Protein AF-A0A813DRD9-F1 (afdb_monomer)

Organism: Polarella glacialis (NCBI:txid89957)

Solvent-accessible surface area (backbone atoms only — not comparable to full-atom values): 12876 Å² total; per-residue (Å²): 138,59,73,68,61,46,68,76,72,55,72,76,76,69,48,73,43,82,34,64,22,90,91,76,67,35,73,23,78,32,56,42,68,64,61,47,71,43,37,89,52,50,62,47,82,62,90,51,53,54,58,53,52,48,50,52,51,47,27,74,74,70,36,60,93,34,58,41,70,74,30,83,55,48,63,40,87,90,75,70,43,78,45,59,34,59,29,20,32,66,91,52,44,37,34,36,40,69,43,48,88,59,6,45,45,40,40,69,74,47,10,71,31,93,89,66,57,13,40,30,46,50,51,52,50,43,50,50,52,34,42,75,70,53,16,27,38,40,46,41,56,35,65,47,62,40,57,62,53,70,62,57,56,54,51,50,53,52,53,52,54,50,54,70,75,36,84,71,44,45,81,49,65,62,99,44,72,68,67,71,36,55,54,34,30,52,57,59,52,57,55,60,62,41,74,80,61,69,96,73,87,84,88,80,78,86,81,69,82,77,84,79,76,82,76,83,74,90,129

Foldseek 3Di:
DDPVVVVVQDDDAADFDWDADPVPRDTDTDGGPVCPQQQPHDPDPPVCSLLVLVLVLCCVPPNNVFKDAFAWFAQDPQPRDTDTFGIAGDVRLETEHADEPDWCQLHHDQSQDPRQRGNLNSVVVRLVRQQVVLHAYEYHYSSCSRRVDCVRVVQVVVSVVVSVVDSHHYYHYDPDVSCVDHDSVVVVVVVVVCVVPDPDDDPDDRPDPDPPPDPPDDD

Structure (mmCIF, N/CA/C/O backbone):
data_AF-A0A813DRD9-F1
#
_entry.id   AF-A0A813DRD9-F1
#
loop_
_atom_site.group_PDB
_atom_site.id
_atom_site.type_symbol
_atom_site.label_atom_id
_atom_site.label_alt_id
_atom_site.label_comp_id
_atom_site.label_asym_id
_atom_site.label_entity_id
_atom_site.label_seq_id
_atom_site.pdbx_PDB_ins_code
_atom_site.Cartn_x
_atom_site.Cartn_y
_atom_site.Cartn_z
_atom_site.occupancy
_atom_site.B_iso_or_equiv
_atom_site.auth_seq_id
_atom_site.auth_comp_id
_atom_site.auth_asym_id
_atom_site.auth_atom_id
_atom_site.pdbx_PDB_model_num
ATOM 1 N N . MET A 1 1 ? 32.036 -3.042 14.684 1.00 53.22 1 MET A N 1
ATOM 2 C CA . MET A 1 1 ? 32.754 -2.163 13.733 1.00 53.22 1 MET A CA 1
ATOM 3 C C . MET A 1 1 ? 32.390 -0.732 14.104 1.00 53.22 1 MET A C 1
ATOM 5 O O . MET A 1 1 ? 31.196 -0.472 14.202 1.00 53.22 1 MET A O 1
ATOM 9 N N . THR A 1 2 ? 33.355 0.131 14.438 1.00 53.62 2 THR A N 1
ATOM 10 C CA . THR A 1 2 ? 33.094 1.483 14.982 1.00 53.62 2 THR A CA 1
ATOM 11 C C . THR A 1 2 ? 33.149 2.562 13.894 1.00 53.62 2 THR A C 1
ATOM 13 O O . THR A 1 2 ? 33.561 2.285 12.765 1.00 53.62 2 THR A O 1
ATOM 16 N N . TRP A 1 3 ? 32.706 3.782 14.214 1.00 50.72 3 TRP A N 1
ATOM 17 C CA . TRP A 1 3 ? 32.729 4.923 13.291 1.00 50.72 3 TRP A CA 1
ATOM 18 C C . TRP A 1 3 ? 34.160 5.388 12.975 1.00 50.72 3 TRP A C 1
ATOM 20 O O . TRP A 1 3 ? 34.450 5.747 11.835 1.00 50.72 3 TRP A O 1
ATOM 30 N N . GLU A 1 4 ? 35.076 5.293 13.940 1.00 59.00 4 GLU A N 1
ATOM 31 C CA . GLU A 1 4 ? 36.490 5.645 13.759 1.00 59.00 4 GLU A CA 1
ATOM 32 C C . GLU A 1 4 ? 37.169 4.704 12.754 1.00 59.00 4 GLU A C 1
ATOM 34 O O . GLU A 1 4 ? 37.809 5.161 11.808 1.00 59.00 4 GLU A O 1
ATOM 39 N N . TRP A 1 5 ? 36.919 3.391 12.867 1.00 69.75 5 TRP A N 1
ATOM 40 C CA . TRP A 1 5 ? 37.421 2.397 11.909 1.00 69.75 5 TRP A CA 1
ATOM 41 C C . TRP A 1 5 ? 36.971 2.716 10.473 1.00 69.75 5 TRP A C 1
ATOM 43 O O . TRP A 1 5 ? 37.716 2.536 9.511 1.00 69.75 5 TRP A O 1
ATOM 53 N N . TRP A 1 6 ? 35.751 3.230 10.324 1.00 61.97 6 TRP A N 1
ATOM 54 C CA . TRP A 1 6 ? 35.168 3.614 9.042 1.00 61.97 6 TRP A CA 1
ATOM 55 C C . TRP A 1 6 ? 35.850 4.820 8.393 1.00 61.97 6 TRP A C 1
ATOM 57 O O . TRP A 1 6 ? 36.116 4.790 7.190 1.00 61.97 6 TRP A O 1
ATOM 67 N N . GLN A 1 7 ? 36.139 5.866 9.170 1.00 62.16 7 GLN A N 1
ATOM 68 C CA . GLN A 1 7 ? 36.805 7.074 8.671 1.00 62.16 7 GLN A CA 1
ATOM 69 C C . GLN A 1 7 ? 38.230 6.787 8.181 1.00 62.16 7 GLN A C 1
ATOM 71 O O . GLN A 1 7 ? 38.702 7.413 7.232 1.00 62.16 7 GLN A O 1
ATOM 76 N N . GLU A 1 8 ? 38.901 5.813 8.793 1.00 67.94 8 GLU A N 1
ATOM 77 C CA . GLU A 1 8 ? 40.275 5.451 8.452 1.00 67.94 8 GLU A CA 1
ATOM 78 C C . GLU A 1 8 ? 40.372 4.554 7.209 1.00 67.94 8 GLU A C 1
ATOM 80 O O . GLU A 1 8 ? 41.291 4.722 6.399 1.00 67.94 8 GLU A O 1
ATOM 85 N N . ASN A 1 9 ? 39.415 3.634 7.034 1.00 64.44 9 ASN A N 1
ATOM 86 C CA . ASN A 1 9 ? 39.497 2.555 6.041 1.00 64.44 9 ASN A CA 1
ATOM 87 C C . ASN A 1 9 ? 38.695 2.809 4.754 1.00 64.44 9 ASN A C 1
ATOM 89 O O . ASN A 1 9 ? 38.913 2.129 3.750 1.00 64.44 9 ASN A O 1
ATOM 93 N N . VAL A 1 10 ? 37.795 3.796 4.736 1.00 63.22 10 VAL A N 1
ATOM 94 C CA . VAL A 1 10 ? 36.967 4.107 3.563 1.00 63.22 10 VAL A CA 1
ATOM 95 C C . VAL A 1 10 ? 37.382 5.447 2.960 1.00 63.22 10 VAL A C 1
ATOM 97 O O . VAL A 1 10 ? 36.945 6.511 3.389 1.00 63.22 10 VAL A O 1
ATOM 100 N N . ARG A 1 11 ? 38.233 5.395 1.926 1.00 57.84 11 ARG A N 1
ATOM 101 C CA . ARG A 1 11 ? 38.689 6.571 1.164 1.00 57.84 11 ARG A CA 1
ATOM 102 C C . ARG A 1 11 ? 38.131 6.533 -0.262 1.00 57.84 11 ARG A C 1
ATOM 104 O O . ARG A 1 11 ? 38.407 5.601 -1.012 1.00 57.84 11 ARG A O 1
ATOM 111 N N . GLY A 1 12 ? 37.369 7.558 -0.645 1.00 58.81 12 GLY A N 1
ATOM 112 C CA . GLY A 1 12 ? 36.817 7.714 -1.999 1.00 58.81 12 GLY A CA 1
ATOM 113 C C . GLY A 1 12 ? 35.470 7.015 -2.247 1.00 58.81 12 GLY A C 1
ATOM 114 O O . GLY A 1 12 ? 34.910 6.350 -1.379 1.00 58.81 12 GLY A O 1
ATOM 115 N N . SER A 1 13 ? 34.918 7.201 -3.450 1.00 54.50 13 SER A N 1
ATOM 116 C CA . SER A 1 13 ? 33.562 6.774 -3.842 1.00 54.50 13 SER A CA 1
ATOM 117 C C . SER A 1 13 ? 33.431 5.295 -4.241 1.00 54.50 13 SER A C 1
ATOM 119 O O . SER A 1 13 ? 32.318 4.849 -4.508 1.00 54.50 13 SER A O 1
ATOM 121 N N . THR A 1 14 ? 34.530 4.533 -4.265 1.00 55.06 14 THR A N 1
ATOM 122 C CA . THR A 1 14 ? 34.597 3.159 -4.807 1.00 55.06 14 THR A CA 1
ATOM 123 C C . THR A 1 14 ? 35.162 2.130 -3.821 1.00 55.06 14 THR A C 1
ATOM 125 O O . THR A 1 14 ? 35.772 1.140 -4.229 1.00 55.06 14 THR A O 1
ATOM 128 N N . CYS A 1 15 ? 35.001 2.347 -2.515 1.00 60.12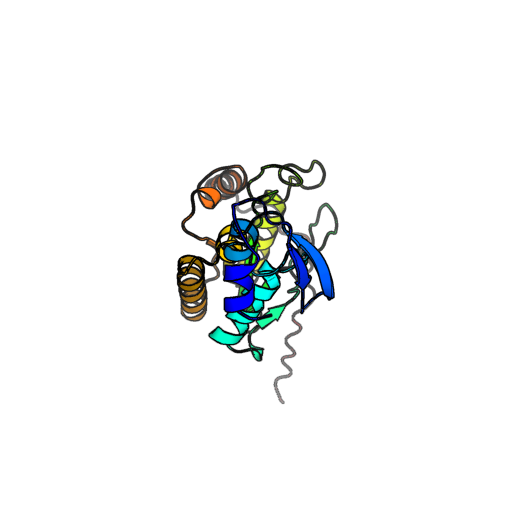 15 CYS A N 1
ATOM 129 C CA . CYS A 1 15 ? 35.364 1.335 -1.524 1.00 60.12 15 CYS A CA 1
ATOM 130 C C . CYS A 1 15 ? 34.376 0.159 -1.600 1.00 60.12 15 CYS A C 1
ATOM 132 O O . CYS A 1 15 ? 33.164 0.353 -1.492 1.00 60.12 15 CYS A O 1
ATOM 134 N N . LYS A 1 16 ? 34.903 -1.053 -1.817 1.00 64.56 16 LYS A N 1
ATOM 135 C CA . LYS A 1 16 ? 34.129 -2.296 -1.792 1.00 64.56 16 LYS A CA 1
ATOM 136 C C . LYS A 1 16 ? 34.046 -2.790 -0.354 1.00 64.56 16 LYS A C 1
ATOM 138 O O . LYS A 1 16 ? 35.054 -3.222 0.195 1.00 64.56 16 LYS A O 1
ATOM 143 N N . LEU A 1 17 ? 32.862 -2.731 0.239 1.00 68.19 17 LEU A N 1
ATOM 144 C CA . LEU A 1 17 ? 32.640 -3.149 1.616 1.00 68.19 17 LEU A CA 1
ATOM 145 C C . LEU A 1 17 ? 31.891 -4.480 1.659 1.00 68.19 17 LEU A C 1
ATOM 147 O O . LEU A 1 17 ? 30.782 -4.583 1.139 1.00 68.19 17 LEU A O 1
ATOM 151 N N . ASP A 1 18 ? 32.491 -5.480 2.293 1.00 72.88 18 ASP A N 1
ATOM 152 C CA . ASP A 1 18 ? 31.848 -6.765 2.568 1.00 72.88 18 ASP A CA 1
ATOM 153 C C . ASP A 1 18 ? 31.016 -6.657 3.845 1.00 72.88 18 ASP A C 1
ATOM 155 O O . ASP A 1 18 ? 31.531 -6.319 4.913 1.00 72.88 18 ASP A O 1
ATOM 159 N N . VAL A 1 19 ? 29.713 -6.877 3.717 1.00 69.81 19 VAL A N 1
ATOM 160 C CA . VAL A 1 19 ? 28.755 -6.639 4.790 1.00 69.81 19 VAL A CA 1
ATOM 161 C C . VAL A 1 19 ? 27.763 -7.772 4.924 1.00 69.81 19 VAL A C 1
ATOM 163 O O . VAL A 1 19 ? 27.234 -8.262 3.929 1.00 69.81 19 VAL A O 1
ATOM 166 N N . THR A 1 20 ? 27.454 -8.131 6.166 1.00 69.12 20 THR A N 1
ATOM 167 C CA . THR A 1 20 ? 26.445 -9.136 6.508 1.00 69.12 20 THR A CA 1
ATOM 168 C C . THR A 1 20 ? 25.224 -8.438 7.087 1.00 69.12 20 THR A C 1
ATOM 170 O O . THR A 1 20 ? 25.340 -7.621 7.998 1.00 69.12 20 THR A O 1
ATOM 173 N N . CYS A 1 21 ? 24.038 -8.736 6.565 1.00 68.69 21 CYS A N 1
ATOM 174 C CA . CYS A 1 21 ? 22.802 -8.242 7.164 1.00 68.69 21 CYS A CA 1
ATOM 175 C C . CYS A 1 21 ? 22.440 -9.049 8.410 1.00 68.69 21 CYS A C 1
ATOM 177 O O . CYS A 1 21 ? 22.434 -10.273 8.368 1.00 68.69 21 CYS A O 1
ATOM 179 N N . ASN A 1 22 ? 22.089 -8.363 9.495 1.00 65.81 22 ASN A N 1
ATOM 180 C CA . ASN A 1 22 ? 21.738 -9.019 10.755 1.00 65.81 22 ASN A CA 1
ATOM 181 C C . ASN A 1 22 ? 20.376 -9.730 10.711 1.00 65.81 22 ASN A C 1
ATOM 183 O O . ASN A 1 22 ? 20.184 -10.682 11.455 1.00 65.81 22 ASN A O 1
ATOM 187 N N . ASP A 1 23 ? 19.463 -9.312 9.828 1.00 62.22 23 ASP A N 1
ATOM 188 C CA . ASP A 1 23 ? 18.120 -9.902 9.734 1.00 62.22 23 ASP A CA 1
ATOM 189 C C . ASP A 1 23 ? 18.100 -11.174 8.870 1.00 62.22 23 ASP A C 1
ATOM 191 O O . ASP A 1 23 ? 17.398 -12.131 9.174 1.00 62.22 23 ASP A O 1
ATOM 195 N N . CYS A 1 24 ? 18.861 -11.180 7.768 1.00 65.31 24 CYS A N 1
ATOM 196 C CA . CYS A 1 24 ? 18.835 -12.246 6.755 1.00 65.31 24 CYS A CA 1
ATOM 197 C C . CYS A 1 24 ? 20.135 -13.057 6.681 1.00 65.31 24 CYS A C 1
ATOM 199 O O . CYS A 1 24 ? 20.249 -13.968 5.864 1.00 65.31 24 CYS A O 1
ATOM 201 N N . SER A 1 25 ? 21.150 -12.664 7.458 1.00 69.06 25 SER A N 1
ATOM 202 C CA . SER A 1 25 ? 22.516 -13.217 7.468 1.00 69.06 25 SER A CA 1
ATOM 203 C C . SER A 1 25 ? 23.240 -13.223 6.117 1.00 69.06 25 SER A C 1
ATOM 205 O O . SER A 1 25 ? 24.326 -13.787 5.987 1.00 69.06 25 SER A O 1
ATOM 207 N N . GLN A 1 26 ? 22.685 -12.575 5.095 1.00 66.44 26 GLN A N 1
ATOM 208 C CA . GLN A 1 26 ? 23.272 -12.568 3.767 1.00 66.44 26 GLN A CA 1
ATOM 209 C C . GLN A 1 26 ? 24.439 -11.591 3.674 1.00 66.44 26 GLN A C 1
ATOM 211 O O . GLN A 1 26 ? 24.340 -10.444 4.124 1.00 66.44 26 GLN A O 1
ATOM 216 N N . ARG A 1 27 ? 25.517 -12.049 3.028 1.00 69.38 27 ARG A N 1
ATOM 217 C CA . ARG A 1 27 ? 26.685 -11.236 2.684 1.00 69.38 27 ARG A CA 1
ATOM 218 C C . ARG A 1 27 ? 26.482 -10.510 1.363 1.00 69.38 27 ARG A C 1
ATOM 220 O O . ARG A 1 27 ? 25.960 -11.081 0.407 1.00 69.38 27 ARG A O 1
ATOM 227 N N . ALA A 1 28 ? 26.930 -9.267 1.301 1.00 67.12 28 ALA A N 1
ATOM 228 C CA . ALA A 1 28 ? 26.915 -8.461 0.094 1.00 67.12 28 ALA A CA 1
ATOM 229 C C . ALA A 1 28 ? 28.167 -7.595 0.006 1.00 67.12 28 ALA A C 1
ATOM 231 O O . ALA A 1 28 ? 28.648 -7.084 1.012 1.00 67.12 28 ALA A O 1
ATOM 232 N N . ILE A 1 29 ? 28.648 -7.380 -1.218 1.00 69.00 29 ILE A N 1
ATOM 233 C CA . ILE A 1 29 ? 29.736 -6.443 -1.491 1.00 69.00 29 ILE A CA 1
ATOM 234 C C . ILE A 1 29 ? 29.105 -5.125 -1.936 1.00 69.00 29 ILE A C 1
ATOM 236 O O . ILE A 1 29 ? 28.505 -5.039 -3.005 1.00 69.00 29 ILE A O 1
ATOM 240 N N . GLN A 1 30 ? 29.195 -4.100 -1.097 1.00 65.06 30 GLN A N 1
ATOM 241 C CA . GLN A 1 30 ? 28.716 -2.757 -1.398 1.00 65.06 30 GLN A CA 1
ATOM 242 C C . GLN A 1 30 ? 29.787 -1.968 -2.127 1.00 65.06 30 GLN A C 1
ATOM 244 O O . GLN A 1 30 ? 30.912 -1.883 -1.657 1.00 65.06 30 GLN A O 1
ATOM 249 N N . THR A 1 31 ? 29.430 -1.373 -3.259 1.00 61.78 31 THR A N 1
ATOM 250 C CA . THR A 1 31 ? 30.342 -0.568 -4.082 1.00 61.78 31 THR A CA 1
ATOM 251 C C . THR A 1 31 ? 30.16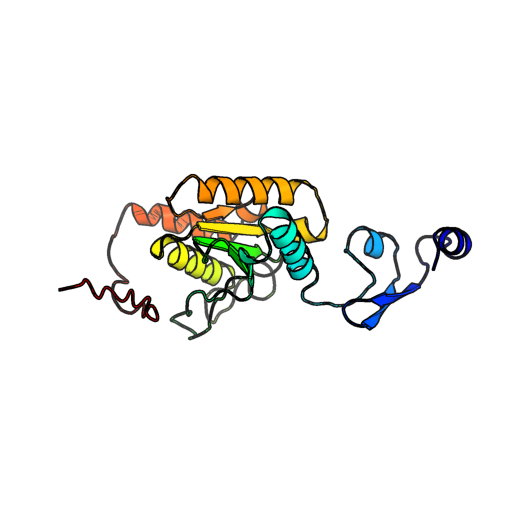3 0.937 -3.877 1.00 61.78 31 THR A C 1
ATOM 253 O O . THR A 1 31 ? 30.954 1.703 -4.420 1.00 61.78 31 THR A O 1
ATOM 256 N N . SER A 1 32 ? 29.143 1.378 -3.119 1.00 62.91 32 SER A N 1
ATOM 257 C CA . SER A 1 32 ? 28.878 2.801 -2.866 1.00 62.91 32 SER A CA 1
ATOM 258 C C . SER A 1 32 ? 28.279 3.081 -1.478 1.00 62.91 32 SER A C 1
ATOM 260 O O . SER A 1 32 ? 27.422 2.346 -0.986 1.00 62.91 32 SER A O 1
ATOM 262 N N . ILE A 1 33 ? 28.686 4.203 -0.869 1.00 62.25 33 ILE A N 1
ATOM 263 C CA . ILE A 1 33 ? 28.148 4.705 0.411 1.00 62.25 33 ILE A CA 1
ATOM 264 C C . ILE A 1 33 ? 26.713 5.215 0.270 1.00 62.25 33 ILE A C 1
ATOM 266 O O . ILE A 1 33 ? 25.914 5.063 1.192 1.00 62.25 33 ILE A O 1
ATOM 270 N N . GLY A 1 34 ? 26.361 5.791 -0.883 1.00 59.41 34 GLY A N 1
ATOM 271 C CA . GLY A 1 34 ? 24.998 6.255 -1.147 1.00 59.41 34 GLY A CA 1
ATOM 272 C C . GLY A 1 34 ? 23.984 5.115 -1.040 1.00 59.41 34 GLY A C 1
ATOM 273 O O . GLY A 1 34 ? 22.970 5.256 -0.359 1.00 59.41 34 GLY A O 1
ATOM 274 N N . SER A 1 35 ? 24.307 3.950 -1.609 1.00 57.06 35 SER A N 1
ATOM 275 C CA . SER A 1 35 ? 23.483 2.739 -1.495 1.00 57.06 35 SER A CA 1
ATOM 276 C C . SER A 1 35 ? 23.259 2.311 -0.041 1.00 57.06 35 SER A C 1
ATOM 278 O O . SER A 1 35 ? 22.172 1.847 0.285 1.00 57.06 35 SER A O 1
ATOM 280 N N . MET A 1 36 ? 24.242 2.531 0.839 1.00 56.88 36 MET A N 1
ATOM 281 C CA . MET A 1 36 ? 24.145 2.216 2.270 1.00 56.88 36 MET A CA 1
ATOM 282 C C . MET A 1 36 ? 23.340 3.249 3.074 1.00 56.88 36 MET A C 1
ATOM 284 O O . MET A 1 36 ? 22.693 2.882 4.050 1.00 56.88 36 MET A O 1
ATOM 288 N N . LYS A 1 37 ? 23.381 4.533 2.689 1.00 56.09 37 LYS A N 1
ATOM 289 C CA . LYS A 1 37 ? 22.684 5.624 3.397 1.00 56.09 37 LYS A CA 1
ATOM 290 C C . LYS A 1 37 ? 21.187 5.687 3.090 1.00 56.09 37 LYS A C 1
ATOM 292 O O . LYS A 1 37 ? 20.405 5.985 3.986 1.00 56.09 37 LYS A O 1
ATOM 297 N N . PHE A 1 38 ? 20.799 5.443 1.837 1.00 54.06 38 PHE A N 1
ATOM 298 C CA . PHE A 1 38 ? 19.421 5.661 1.372 1.00 54.06 38 PHE A CA 1
ATOM 299 C C . PHE A 1 38 ? 18.596 4.377 1.238 1.00 54.06 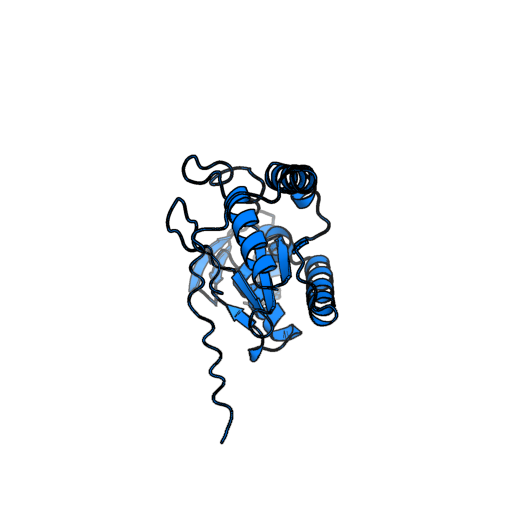38 PHE A C 1
ATOM 301 O O . PHE A 1 38 ? 17.373 4.448 1.256 1.00 54.06 38 PHE A O 1
ATOM 308 N N . GLY A 1 39 ? 19.237 3.211 1.112 1.00 50.75 39 GLY A N 1
ATOM 309 C CA . GLY A 1 39 ? 18.585 1.910 1.232 1.00 50.75 39 GLY A CA 1
ATOM 310 C C . GLY A 1 39 ? 18.867 1.369 2.619 1.00 50.75 39 GLY A C 1
ATOM 311 O O . GLY A 1 39 ? 20.008 1.053 2.923 1.00 50.75 39 GLY A O 1
ATOM 312 N N . SER A 1 40 ? 17.865 1.312 3.489 1.00 46.19 40 SER A N 1
ATOM 313 C CA . SER A 1 40 ? 18.019 0.950 4.903 1.00 46.19 40 SER A CA 1
ATOM 314 C C . SER A 1 40 ? 18.714 -0.409 5.113 1.00 46.19 40 SER A C 1
ATOM 316 O O . SER A 1 40 ? 18.062 -1.454 5.154 1.00 46.19 40 SER A O 1
ATOM 318 N N . GLY A 1 41 ? 20.041 -0.374 5.262 1.00 49.91 41 GLY A N 1
ATOM 319 C CA . GLY A 1 41 ? 20.898 -1.496 5.626 1.00 49.91 41 GLY A CA 1
ATOM 320 C C . GLY A 1 41 ? 21.714 -2.079 4.472 1.00 49.91 41 GLY A C 1
ATOM 321 O O . GLY A 1 41 ? 21.274 -2.110 3.321 1.00 49.91 41 GLY A O 1
ATOM 322 N N . PHE A 1 42 ? 22.891 -2.590 4.857 1.00 52.44 42 PHE A N 1
ATOM 323 C CA . PHE A 1 42 ? 23.799 -3.473 4.121 1.00 52.44 42 PHE A CA 1
ATOM 324 C C . PHE A 1 42 ? 23.108 -4.255 3.002 1.00 52.44 42 PHE A C 1
ATOM 326 O O . PHE A 1 42 ? 21.975 -4.701 3.191 1.00 52.44 42 PHE A O 1
ATOM 333 N N . GLY A 1 43 ? 23.795 -4.446 1.871 1.00 48.91 43 GLY A N 1
ATOM 334 C CA . GLY A 1 43 ? 23.327 -5.024 0.600 1.00 48.91 43 GLY A CA 1
ATOM 335 C C . GLY A 1 43 ? 22.604 -6.370 0.581 1.00 48.91 43 GLY A C 1
ATOM 336 O O . GLY A 1 43 ? 22.653 -7.059 -0.425 1.00 48.91 43 GLY A O 1
ATOM 337 N N . CYS A 1 44 ? 21.943 -6.778 1.652 1.00 53.88 44 CYS A N 1
ATOM 338 C CA . CYS A 1 44 ? 20.967 -7.841 1.668 1.00 53.88 44 CYS A CA 1
ATOM 339 C C . CYS A 1 44 ? 19.880 -7.586 0.623 1.00 53.88 44 CYS A C 1
ATOM 341 O O . CYS A 1 44 ? 19.265 -6.517 0.565 1.00 53.88 44 CYS A O 1
ATOM 343 N N . ILE A 1 45 ? 19.614 -8.618 -0.163 1.00 51.81 45 ILE A N 1
ATOM 344 C CA . ILE A 1 45 ? 18.501 -8.700 -1.110 1.00 51.81 45 ILE A CA 1
ATOM 345 C C . ILE A 1 45 ? 17.214 -9.112 -0.387 1.00 51.81 45 ILE A C 1
ATOM 347 O O . ILE A 1 45 ? 16.386 -9.810 -0.965 1.00 51.81 45 ILE A O 1
ATOM 351 N N . CYS A 1 46 ? 17.043 -8.728 0.888 1.00 56.47 46 CYS A N 1
ATOM 352 C CA . CYS A 1 46 ? 15.807 -8.980 1.622 1.00 56.47 46 CYS A CA 1
ATOM 353 C C . CYS A 1 46 ? 14.662 -8.406 0.796 1.00 56.47 46 CYS A C 1
ATOM 355 O O . CYS A 1 46 ? 14.462 -7.192 0.734 1.00 56.47 46 CYS A O 1
ATOM 357 N N . ARG A 1 47 ? 13.915 -9.299 0.152 1.00 52.91 47 ARG A N 1
ATOM 358 C CA . ARG A 1 47 ? 12.839 -8.953 -0.774 1.00 52.91 47 ARG A CA 1
ATOM 359 C C . ARG A 1 47 ? 11.769 -8.082 -0.106 1.00 52.91 47 ARG A C 1
ATOM 361 O O . ARG A 1 47 ? 11.089 -7.333 -0.788 1.00 52.91 47 ARG A O 1
ATOM 368 N N . LYS A 1 48 ? 11.692 -8.142 1.229 1.00 65.06 48 LYS A N 1
ATOM 369 C CA . LYS A 1 48 ? 10.699 -7.490 2.087 1.00 65.06 48 LYS A CA 1
ATOM 370 C C . LYS A 1 48 ? 11.248 -6.343 2.947 1.00 65.06 48 LYS A C 1
ATOM 372 O O . LYS A 1 48 ? 10.662 -6.026 3.973 1.00 65.06 48 LYS A O 1
ATOM 377 N N . LYS A 1 49 ? 12.379 -5.714 2.592 1.00 76.56 49 LYS A N 1
ATOM 378 C CA . LYS A 1 49 ? 12.970 -4.626 3.414 1.00 76.56 49 LYS A CA 1
ATOM 379 C C . LYS A 1 49 ? 11.997 -3.476 3.681 1.00 76.56 49 LYS A C 1
ATOM 381 O O . LYS A 1 49 ? 11.900 -2.998 4.806 1.00 76.56 49 LYS A O 1
ATOM 386 N N . THR A 1 50 ? 11.297 -3.022 2.646 1.00 84.94 50 THR A N 1
ATOM 387 C CA . THR A 1 50 ? 10.356 -1.900 2.750 1.00 84.94 50 THR A CA 1
ATOM 388 C C . THR A 1 50 ? 9.084 -2.292 3.491 1.00 84.94 50 THR A C 1
ATOM 390 O O . THR A 1 50 ? 8.636 -1.524 4.335 1.00 84.94 50 THR A O 1
ATOM 393 N N . GLU A 1 51 ? 8.566 -3.502 3.259 1.00 88.81 51 GLU A N 1
ATOM 394 C CA . GLU A 1 51 ? 7.451 -4.072 4.030 1.00 88.81 51 GLU A CA 1
ATOM 395 C C . GLU A 1 51 ? 7.810 -4.191 5.517 1.00 88.81 51 GLU A C 1
ATOM 397 O O . GLU A 1 51 ? 7.069 -3.712 6.361 1.00 88.81 51 GLU A O 1
ATOM 402 N N . ALA A 1 52 ? 8.970 -4.760 5.858 1.00 87.00 52 ALA A N 1
ATOM 403 C CA . ALA A 1 52 ? 9.409 -4.922 7.246 1.00 87.00 52 ALA A CA 1
ATOM 404 C C . ALA A 1 52 ? 9.609 -3.574 7.953 1.00 87.00 52 ALA A C 1
ATOM 406 O O . ALA A 1 52 ? 9.275 -3.415 9.127 1.00 87.00 52 ALA A O 1
ATOM 407 N N . LYS A 1 53 ? 10.138 -2.584 7.228 1.00 88.00 53 LYS A N 1
ATOM 408 C CA . LYS A 1 53 ? 10.275 -1.218 7.727 1.00 88.00 53 LYS A CA 1
ATOM 409 C C . LYS A 1 53 ? 8.916 -0.576 7.998 1.00 88.00 53 LYS A C 1
ATOM 411 O O . LYS A 1 53 ? 8.740 0.037 9.048 1.00 88.00 53 LYS A O 1
ATOM 416 N N . LEU A 1 54 ? 7.974 -0.720 7.067 1.00 93.38 54 LEU A N 1
ATOM 417 C CA . LEU A 1 54 ? 6.616 -0.220 7.236 1.00 93.38 54 LEU A CA 1
ATOM 418 C C . LEU A 1 54 ? 5.910 -0.930 8.396 1.00 93.38 54 LEU A C 1
ATOM 420 O O . LEU A 1 54 ? 5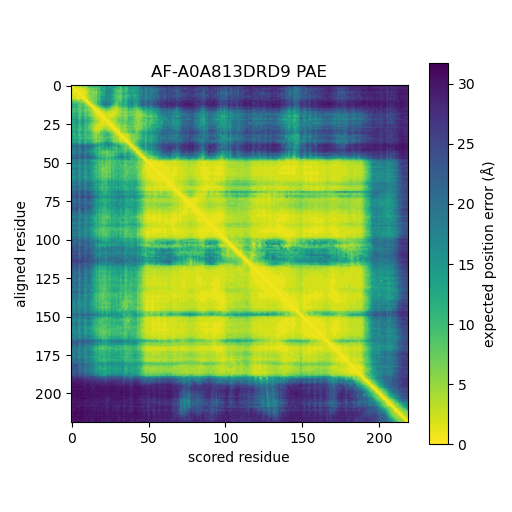.338 -0.257 9.243 1.00 93.38 54 LEU A O 1
ATOM 424 N N . LEU A 1 55 ? 6.026 -2.256 8.489 1.00 94.06 55 LEU A N 1
ATOM 425 C CA . LEU A 1 55 ? 5.481 -3.061 9.580 1.00 94.06 55 LEU A CA 1
ATOM 426 C C . LEU A 1 55 ? 5.960 -2.556 10.940 1.00 94.06 55 LEU A C 1
ATOM 428 O O . LEU A 1 55 ? 5.138 -2.285 11.809 1.00 94.06 55 LEU A O 1
ATOM 432 N N . ARG A 1 56 ? 7.276 -2.378 11.105 1.00 92.38 56 ARG A N 1
ATOM 433 C CA . ARG A 1 56 ? 7.849 -1.858 12.351 1.00 92.38 56 ARG A CA 1
ATOM 434 C C . ARG A 1 56 ? 7.245 -0.503 12.708 1.00 92.38 56 ARG A C 1
ATOM 436 O O . ARG A 1 56 ? 6.788 -0.318 13.828 1.00 92.38 56 ARG A O 1
ATOM 443 N N . TRP A 1 57 ? 7.191 0.414 11.743 1.00 95.00 57 TRP A N 1
ATOM 444 C CA . TRP A 1 57 ? 6.616 1.738 11.967 1.00 95.00 57 TRP A CA 1
ATOM 445 C C . TRP A 1 57 ? 5.125 1.675 12.332 1.00 95.00 57 TRP A C 1
ATOM 447 O O . TRP A 1 57 ? 4.692 2.373 13.243 1.00 95.00 57 TRP A O 1
ATOM 457 N N . LEU A 1 58 ? 4.342 0.822 11.663 1.00 96.88 58 LEU A N 1
ATOM 458 C CA . LEU A 1 58 ? 2.922 0.617 11.965 1.00 96.88 58 LEU A CA 1
ATOM 459 C C . LEU A 1 58 ? 2.726 0.104 13.396 1.00 96.88 58 LEU A C 1
ATOM 461 O O . LEU A 1 58 ? 1.895 0.639 14.127 1.00 96.88 58 LEU A O 1
ATOM 465 N N . GLN A 1 59 ? 3.515 -0.889 13.810 1.00 95.31 59 GLN A N 1
ATOM 466 C CA . GLN A 1 59 ? 3.452 -1.466 15.155 1.00 95.31 59 GLN A CA 1
ATOM 467 C C . GLN A 1 59 ? 3.866 -0.453 16.229 1.00 95.31 59 GLN A C 1
ATOM 469 O O . GLN A 1 59 ? 3.195 -0.346 17.252 1.00 95.31 59 GLN A O 1
ATOM 474 N N . GLU A 1 60 ? 4.924 0.325 15.985 1.00 95.31 60 GLU A N 1
ATOM 475 C CA . GLU A 1 60 ? 5.372 1.399 16.882 1.00 95.31 60 GLU A CA 1
ATOM 476 C C . GLU A 1 60 ? 4.327 2.520 17.005 1.00 95.31 60 GLU A C 1
ATOM 478 O O . GLU A 1 60 ? 4.117 3.059 18.090 1.00 95.31 60 GLU A O 1
ATOM 483 N N . ARG A 1 61 ? 3.659 2.880 15.901 1.00 96.38 61 ARG A N 1
ATOM 484 C CA . ARG A 1 61 ? 2.729 4.016 15.853 1.00 96.38 61 ARG A CA 1
ATOM 485 C C . ARG A 1 61 ? 1.332 3.690 16.375 1.00 96.38 61 ARG A C 1
ATOM 487 O O . ARG A 1 61 ? 0.733 4.546 17.031 1.00 96.38 61 ARG A O 1
ATOM 494 N N . PHE A 1 62 ? 0.806 2.514 16.037 1.00 96.19 62 PHE A N 1
ATOM 495 C CA . PHE A 1 62 ? -0.593 2.135 16.272 1.00 96.19 62 PHE A CA 1
ATOM 496 C C . PHE A 1 62 ? -0.760 0.973 17.258 1.00 96.19 62 PHE A C 1
ATOM 498 O O . PHE A 1 62 ? -1.875 0.721 17.708 1.00 96.19 62 PHE A O 1
ATOM 505 N N . GLY A 1 63 ? 0.333 0.314 17.645 1.00 95.44 63 GLY A N 1
ATOM 506 C CA . GLY A 1 63 ? 0.338 -0.832 18.547 1.00 95.44 63 GLY A CA 1
ATOM 507 C C . GLY A 1 63 ? 0.388 -2.156 17.790 1.00 95.44 63 GLY A C 1
ATOM 508 O O . GLY A 1 63 ? -0.284 -2.339 16.775 1.00 95.44 63 GLY A O 1
ATOM 509 N N . GLN A 1 64 ? 1.180 -3.098 18.301 1.00 92.31 64 GLN A N 1
ATOM 510 C CA . GLN A 1 64 ? 1.460 -4.372 17.636 1.00 92.31 64 GLN A CA 1
ATOM 511 C C . GLN A 1 64 ? 0.197 -5.195 17.343 1.00 92.31 64 GLN A C 1
ATOM 513 O O . GLN A 1 64 ? 0.057 -5.706 16.235 1.00 92.31 64 GLN A O 1
ATOM 518 N N . ASP A 1 65 ? -0.742 -5.242 18.288 1.00 91.88 65 ASP A N 1
ATOM 519 C CA . ASP A 1 65 ? -1.975 -6.035 18.179 1.00 91.88 65 ASP A CA 1
ATOM 520 C C . ASP A 1 65 ? -2.980 -5.463 17.169 1.00 91.88 65 ASP A C 1
ATOM 522 O O . ASP A 1 65 ? -3.979 -6.100 16.841 1.00 91.88 65 ASP A O 1
ATOM 526 N N . THR A 1 66 ? -2.731 -4.252 16.663 1.00 93.50 66 THR A N 1
ATOM 527 C CA . THR A 1 66 ? -3.594 -3.626 15.657 1.00 93.50 66 THR A CA 1
ATOM 528 C C . THR A 1 66 ? -3.221 -4.010 14.235 1.00 93.50 66 THR A C 1
ATOM 530 O O . THR A 1 66 ? -4.048 -3.816 13.348 1.00 93.50 66 THR A O 1
ATOM 533 N N . VAL A 1 67 ? -2.008 -4.532 14.012 1.00 96.25 67 VAL A N 1
ATOM 534 C CA . VAL A 1 67 ? -1.442 -4.748 12.678 1.00 96.25 67 VAL A CA 1
ATOM 535 C C . VAL A 1 67 ? -1.544 -6.213 12.277 1.00 96.25 67 VAL A C 1
ATOM 537 O O . VAL A 1 67 ? -0.957 -7.089 12.907 1.00 96.25 67 VAL A O 1
ATOM 540 N N . THR A 1 68 ? -2.218 -6.471 11.164 1.00 95.19 68 THR A N 1
ATOM 541 C CA . THR A 1 68 ? -2.284 -7.787 10.525 1.00 95.19 68 THR A CA 1
ATOM 542 C C . THR A 1 68 ? -1.439 -7.767 9.259 1.00 95.19 68 THR A C 1
ATOM 544 O O . THR A 1 68 ? -1.566 -6.870 8.428 1.00 95.19 68 THR A O 1
ATOM 547 N N . THR A 1 69 ? -0.569 -8.759 9.096 1.00 90.75 69 THR A N 1
ATOM 548 C CA . THR A 1 69 ? 0.155 -9.008 7.840 1.00 90.75 69 THR A CA 1
ATOM 549 C C . THR A 1 69 ? -0.550 -10.099 7.042 1.00 90.75 69 THR A C 1
ATOM 551 O O . THR A 1 69 ? -1.144 -10.981 7.654 1.00 90.75 69 THR A O 1
ATOM 554 N N . GLN A 1 70 ? -0.387 -10.118 5.715 1.00 75.88 70 GLN A N 1
ATOM 555 C CA . GLN A 1 70 ? -1.001 -11.131 4.834 1.00 75.88 70 GLN A CA 1
ATOM 556 C C . GLN A 1 70 ? -2.534 -11.102 4.872 1.00 75.88 70 GLN A C 1
ATOM 558 O O . GLN A 1 70 ? -3.192 -12.135 4.988 1.00 75.88 70 GLN A O 1
ATOM 563 N N . VAL A 1 71 ? -3.102 -9.903 4.775 1.00 89.94 71 VAL A N 1
ATOM 564 C CA . VAL A 1 71 ? -4.552 -9.729 4.814 1.00 89.94 71 VAL A CA 1
ATOM 565 C C . VAL A 1 71 ? -5.175 -10.336 3.568 1.00 89.94 71 VAL A C 1
ATOM 567 O O . VAL A 1 71 ? -4.780 -10.027 2.440 1.00 89.94 71 VAL A O 1
ATOM 570 N N . LEU A 1 72 ? -6.160 -11.205 3.769 1.00 87.75 72 LEU A N 1
ATOM 571 C CA . LEU A 1 72 ? -6.904 -11.789 2.664 1.00 87.75 72 LEU A CA 1
ATOM 572 C C . LEU A 1 72 ? -7.681 -10.685 1.942 1.00 87.75 72 LEU A C 1
ATOM 574 O O . LEU A 1 72 ? -8.358 -9.862 2.553 1.00 87.75 72 LEU A O 1
ATOM 578 N N . GLY A 1 73 ? -7.542 -10.657 0.620 1.00 88.00 73 GLY A N 1
ATOM 579 C CA . GLY A 1 73 ? -8.306 -9.766 -0.241 1.00 88.00 73 GLY A CA 1
ATOM 580 C C . GLY A 1 73 ? -9.336 -10.540 -1.053 1.00 88.00 73 GLY A C 1
ATOM 581 O O . GLY A 1 73 ? -9.914 -11.522 -0.596 1.00 88.00 73 GLY A O 1
ATOM 582 N N . CYS A 1 74 ? -9.538 -10.110 -2.293 1.00 89.81 74 CYS A N 1
ATOM 583 C CA . CYS A 1 74 ? -10.418 -10.800 -3.231 1.00 89.81 74 CYS A CA 1
ATOM 584 C C . CYS A 1 74 ? -9.687 -11.875 -4.040 1.00 89.81 74 CYS A C 1
ATOM 586 O O . CYS A 1 74 ? -8.457 -11.919 -4.100 1.00 89.81 74 CYS A O 1
ATOM 588 N N . VAL A 1 75 ? -10.471 -12.710 -4.715 1.00 89.62 75 VAL A N 1
ATOM 589 C CA . VAL A 1 75 ? -9.994 -13.608 -5.767 1.00 89.62 75 VAL A CA 1
ATOM 590 C C . VAL A 1 75 ? -10.266 -12.946 -7.113 1.00 89.62 75 VAL A C 1
ATOM 592 O O . VAL A 1 75 ? -11.362 -12.435 -7.345 1.00 89.62 75 VAL A O 1
ATOM 595 N N . ASN A 1 76 ? -9.280 -12.941 -8.008 1.00 85.56 76 ASN A N 1
ATOM 596 C CA . ASN A 1 76 ? -9.503 -12.539 -9.389 1.00 85.56 76 ASN A CA 1
ATOM 597 C C . ASN A 1 76 ? -10.420 -13.580 -10.067 1.00 85.56 76 ASN A C 1
ATOM 599 O O . ASN A 1 76 ? -10.004 -14.732 -10.185 1.00 85.56 76 ASN A O 1
ATOM 603 N N . PRO A 1 77 ? -11.626 -13.208 -10.536 1.00 82.94 77 PRO A N 1
ATOM 604 C CA . PRO A 1 77 ? -12.574 -14.163 -11.109 1.00 82.94 77 PRO A CA 1
ATOM 605 C C . PRO A 1 77 ? -12.099 -14.772 -12.435 1.00 82.94 77 PRO A C 1
ATOM 607 O O . PRO A 1 77 ? -12.502 -15.879 -12.770 1.00 82.94 77 PRO A O 1
ATOM 610 N N . GLU A 1 78 ? -11.235 -14.080 -13.179 1.00 84.06 78 GLU A N 1
ATOM 611 C CA . GLU A 1 78 ? -10.727 -14.554 -14.472 1.00 84.06 78 GLU A CA 1
ATOM 612 C C . GLU A 1 78 ? -9.598 -15.573 -14.294 1.00 84.06 78 GLU A C 1
ATOM 614 O O . GLU A 1 78 ? -9.494 -16.534 -15.051 1.00 84.06 78 GLU A O 1
ATOM 619 N N . THR A 1 79 ? -8.749 -15.379 -13.280 1.00 83.00 79 THR A N 1
ATOM 620 C CA . THR A 1 79 ? -7.522 -16.177 -13.102 1.00 83.00 79 THR A CA 1
ATOM 621 C C . THR A 1 79 ? -7.527 -17.073 -11.865 1.00 83.00 79 THR A C 1
ATOM 623 O O . THR A 1 79 ? -6.594 -17.852 -11.678 1.00 83.00 79 THR A O 1
ATOM 626 N N . GLY A 1 80 ? -8.518 -16.943 -10.979 1.00 85.94 80 GLY A N 1
ATOM 627 C CA . GLY A 1 80 ? -8.577 -17.639 -9.689 1.00 85.94 80 GLY A CA 1
ATOM 628 C C . GLY A 1 80 ? -7.491 -17.214 -8.690 1.00 85.94 80 GLY A C 1
ATOM 629 O O . GLY A 1 80 ? -7.337 -17.834 -7.641 1.00 85.94 80 GLY A O 1
ATOM 630 N N . ARG A 1 81 ? -6.698 -16.179 -9.001 1.00 86.19 81 ARG A N 1
ATOM 631 C CA . ARG A 1 81 ? -5.570 -15.743 -8.165 1.00 86.19 81 ARG A CA 1
ATOM 632 C C . ARG A 1 81 ? -6.058 -14.942 -6.959 1.00 86.19 81 ARG A C 1
ATOM 634 O O . ARG A 1 81 ? -6.808 -13.983 -7.122 1.00 86.19 81 ARG A O 1
ATOM 641 N N . ASN A 1 82 ? -5.554 -15.271 -5.772 1.00 90.38 82 ASN A N 1
ATOM 642 C CA . ASN A 1 82 ? -5.753 -14.457 -4.572 1.00 90.38 82 ASN A CA 1
ATOM 643 C C . ASN A 1 82 ? -5.003 -13.126 -4.690 1.00 90.38 82 ASN A C 1
ATOM 645 O O . ASN A 1 82 ? -3.838 -13.095 -5.090 1.00 90.38 82 ASN A O 1
ATOM 649 N N . LEU A 1 83 ? -5.664 -12.040 -4.295 1.00 91.06 83 LEU A N 1
ATOM 650 C CA . LEU A 1 83 ? -5.152 -10.673 -4.331 1.00 91.06 83 LEU A CA 1
ATOM 651 C C . LEU A 1 83 ? -5.065 -10.100 -2.903 1.00 91.06 83 LEU A C 1
ATOM 653 O O . LEU A 1 83 ? -5.889 -9.258 -2.538 1.00 91.06 83 LEU A O 1
ATOM 657 N N . PRO A 1 84 ? -4.108 -10.571 -2.078 1.00 93.94 84 PRO A N 1
ATOM 658 C CA . PRO A 1 84 ? -3.987 -10.171 -0.676 1.00 93.94 84 PRO A CA 1
ATOM 659 C C . PRO A 1 84 ? -3.513 -8.729 -0.543 1.00 93.94 84 PRO A C 1
ATOM 661 O O . PRO A 1 84 ? -2.855 -8.230 -1.455 1.00 93.94 84 PRO A O 1
ATOM 664 N N . PHE A 1 85 ? -3.808 -8.100 0.594 1.00 95.56 85 PHE A N 1
ATOM 665 C CA . PHE A 1 85 ? -3.225 -6.819 0.978 1.00 95.56 85 PHE A CA 1
ATOM 666 C C . PHE A 1 85 ? -1.954 -6.987 1.811 1.00 95.56 85 PHE A C 1
ATOM 668 O O . PHE A 1 85 ? -1.814 -7.972 2.543 1.00 95.56 85 PHE A O 1
ATOM 675 N N . ASP A 1 86 ? -1.040 -6.019 1.717 1.00 94.81 86 ASP A N 1
ATOM 676 C CA . ASP A 1 86 ? 0.225 -6.077 2.460 1.00 94.81 86 ASP A CA 1
ATOM 677 C C . ASP A 1 86 ? -0.018 -6.002 3.972 1.00 94.81 86 ASP A C 1
ATOM 679 O O . ASP A 1 86 ? 0.504 -6.827 4.733 1.00 94.81 86 ASP A O 1
ATOM 683 N N . PHE A 1 87 ? -0.865 -5.055 4.397 1.00 97.06 87 PHE A N 1
ATOM 684 C CA . PHE A 1 87 ? -1.221 -4.858 5.802 1.00 97.06 87 PHE A CA 1
ATOM 685 C C . PHE A 1 87 ? -2.699 -4.526 6.002 1.00 97.06 87 PHE A C 1
ATOM 687 O O . PHE A 1 87 ? -3.353 -3.930 5.145 1.00 97.06 87 PHE A O 1
ATOM 694 N N . GLY A 1 88 ? -3.196 -4.849 7.192 1.00 97.69 88 GLY A N 1
ATOM 695 C CA . GLY A 1 88 ? -4.480 -4.399 7.713 1.00 97.69 88 GLY A CA 1
ATOM 696 C C . GLY A 1 88 ? -4.313 -3.816 9.103 1.00 97.69 88 GLY A C 1
ATOM 697 O O . GLY A 1 88 ? -3.436 -4.239 9.856 1.00 97.69 88 GLY A O 1
ATOM 698 N N . LEU A 1 89 ? -5.158 -2.846 9.433 1.00 97.19 89 LEU A N 1
ATOM 699 C CA . LEU A 1 89 ? -5.241 -2.244 10.754 1.00 97.19 89 LEU A CA 1
ATOM 700 C C . LEU A 1 89 ? -6.657 -2.367 11.310 1.00 97.19 89 LEU A C 1
ATOM 702 O O . LEU A 1 89 ? -7.633 -2.321 10.557 1.00 97.19 89 LEU A O 1
ATOM 706 N N . TYR A 1 90 ? -6.757 -2.472 12.637 1.00 95.31 90 TYR A N 1
ATOM 707 C CA . TYR A 1 90 ? -8.019 -2.411 13.386 1.00 95.31 90 TYR A CA 1
ATOM 708 C C . TYR A 1 90 ? -9.073 -3.396 12.864 1.00 95.31 90 TYR A C 1
ATOM 710 O O . TYR A 1 90 ? -10.133 -2.990 12.379 1.00 95.31 90 TYR A O 1
ATOM 718 N N . GLY A 1 91 ? -8.754 -4.693 12.910 1.00 93.81 91 GLY A N 1
ATOM 719 C CA . GLY A 1 91 ? -9.646 -5.733 12.389 1.00 93.81 91 GLY A CA 1
ATOM 720 C C . GLY A 1 91 ? -9.916 -5.582 10.890 1.00 93.81 91 GLY A C 1
ATOM 721 O O . GLY A 1 91 ? -11.025 -5.840 10.437 1.00 93.81 91 GLY A O 1
ATOM 722 N N . GLU A 1 92 ? -8.914 -5.112 10.138 1.00 94.88 92 GLU A N 1
ATOM 723 C CA . GLU A 1 92 ? -8.951 -4.938 8.679 1.00 94.88 92 GLU A CA 1
ATOM 724 C C . GLU A 1 92 ? -9.949 -3.885 8.163 1.00 94.88 92 GLU A C 1
ATOM 726 O O . GLU A 1 92 ? -10.253 -3.845 6.968 1.00 94.88 92 GLU A O 1
ATOM 731 N N . SER A 1 93 ? -10.433 -2.993 9.034 1.00 95.62 93 SER A N 1
ATOM 732 C CA . SER A 1 93 ? -11.236 -1.828 8.623 1.00 95.62 93 SER A CA 1
ATOM 733 C C . SER A 1 93 ? -10.431 -0.839 7.769 1.00 95.62 93 SER A C 1
ATOM 735 O O . SER A 1 93 ? -10.987 -0.156 6.903 1.00 95.62 93 SER A O 1
ATOM 737 N N . VAL A 1 94 ? -9.109 -0.808 7.966 1.00 97.69 94 VAL A N 1
ATOM 738 C CA . VAL A 1 94 ? -8.154 -0.076 7.131 1.00 97.69 94 VAL A CA 1
ATOM 739 C C . VAL A 1 94 ? -7.176 -1.067 6.509 1.00 97.69 94 VAL A C 1
ATOM 741 O O . VAL A 1 94 ? -6.543 -1.848 7.213 1.00 97.69 94 VAL A O 1
ATOM 744 N N . LEU A 1 95 ? -7.038 -1.019 5.189 1.00 98.06 95 LEU A N 1
ATOM 745 C CA . LEU A 1 95 ? -6.152 -1.859 4.389 1.00 98.06 95 LEU A CA 1
ATOM 746 C C . LEU A 1 95 ? -5.058 -0.997 3.766 1.00 98.06 95 LEU A C 1
ATOM 748 O O . LEU A 1 95 ? -5.335 0.115 3.315 1.00 98.06 95 LEU A O 1
ATOM 752 N N . ILE A 1 96 ? -3.828 -1.500 3.722 1.00 97.50 96 ILE A N 1
ATOM 753 C CA . ILE A 1 96 ? -2.677 -0.767 3.192 1.00 97.50 96 ILE A CA 1
ATOM 754 C C 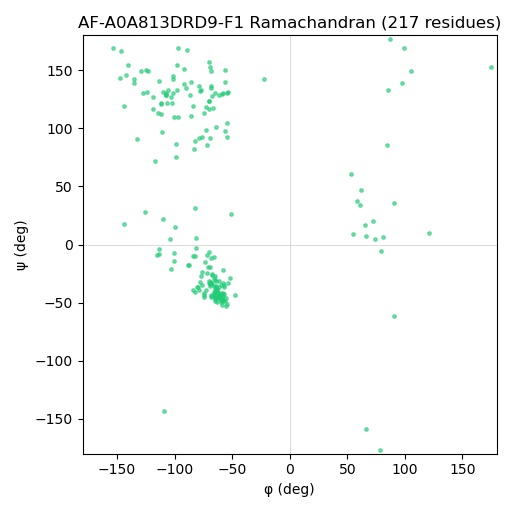. ILE A 1 96 ? -2.015 -1.579 2.082 1.00 97.50 96 ILE A C 1
ATOM 756 O O . ILE A 1 96 ? -1.695 -2.751 2.276 1.00 97.50 96 ILE A O 1
ATOM 760 N N . GLU A 1 97 ? -1.772 -0.909 0.956 1.00 95.81 97 GLU A N 1
ATOM 761 C CA . GLU A 1 97 ? -0.934 -1.384 -0.148 1.00 95.81 97 GLU A CA 1
ATOM 762 C C . GLU A 1 97 ? 0.360 -0.586 -0.227 1.00 95.81 97 GLU A C 1
ATOM 764 O O . GLU A 1 97 ? 0.339 0.651 -0.235 1.00 95.81 97 GLU A O 1
ATOM 769 N N . LEU A 1 98 ? 1.477 -1.298 -0.329 1.00 93.81 98 LEU A N 1
ATOM 770 C CA . LEU A 1 98 ? 2.795 -0.748 -0.578 1.00 93.81 98 LEU A CA 1
ATOM 771 C C . LEU A 1 98 ? 3.141 -0.884 -2.068 1.00 93.81 98 LEU A C 1
ATOM 773 O O . LEU A 1 98 ? 3.801 -1.825 -2.503 1.00 93.81 98 LEU A O 1
ATOM 777 N N . ASP A 1 99 ? 2.722 0.104 -2.850 1.00 91.75 99 ASP A N 1
ATOM 778 C CA . ASP A 1 99 ? 2.811 0.098 -4.305 1.00 91.75 99 ASP A CA 1
ATOM 779 C C . ASP A 1 99 ? 4.251 0.230 -4.796 1.00 91.75 99 ASP A C 1
ATOM 781 O O . ASP A 1 99 ? 4.918 1.260 -4.624 1.00 91.75 99 ASP A O 1
ATOM 785 N N . GLY A 1 100 ? 4.714 -0.818 -5.471 1.00 84.94 100 GLY A N 1
ATOM 786 C CA . GLY A 1 100 ? 5.983 -0.822 -6.178 1.00 84.94 100 GLY A CA 1
ATOM 787 C C . GLY A 1 100 ? 5.976 0.087 -7.410 1.00 84.94 100 GLY A C 1
ATOM 788 O O . GLY A 1 100 ? 4.964 0.304 -8.073 1.00 84.94 100 GLY A O 1
ATOM 789 N N . ASP A 1 101 ? 7.158 0.578 -7.776 1.00 74.25 101 ASP A N 1
ATOM 790 C CA . ASP A 1 101 ? 7.332 1.460 -8.936 1.00 74.25 101 ASP A CA 1
ATOM 791 C C . ASP A 1 101 ? 7.110 0.757 -10.288 1.00 74.25 101 ASP A C 1
ATOM 793 O O . ASP A 1 101 ? 6.874 1.423 -11.297 1.00 74.25 101 ASP A O 1
ATOM 797 N N . ILE A 1 102 ? 7.191 -0.576 -10.309 1.00 72.56 102 ILE A N 1
ATOM 798 C CA . ILE A 1 102 ? 7.043 -1.423 -11.495 1.00 72.56 102 ILE A CA 1
ATOM 799 C C . ILE A 1 102 ? 5.680 -2.120 -11.428 1.00 72.56 102 ILE A C 1
ATOM 801 O O . ILE A 1 102 ? 5.307 -2.680 -10.402 1.00 72.56 102 ILE A O 1
ATOM 805 N N . GLY A 1 103 ? 4.936 -2.104 -12.530 1.00 76.44 103 GLY A N 1
ATOM 806 C CA . GLY A 1 103 ? 3.646 -2.771 -12.673 1.00 76.44 103 GLY A CA 1
ATOM 807 C C . GLY A 1 103 ? 2.461 -1.885 -12.295 1.00 76.44 103 GLY A C 1
ATOM 808 O O . GLY A 1 103 ? 1.647 -1.583 -13.166 1.00 76.44 103 GLY A O 1
ATOM 809 N N . HIS A 1 104 ? 2.374 -1.428 -11.040 1.00 73.81 104 HIS A N 1
ATOM 810 C CA . HIS A 1 104 ? 1.202 -0.711 -10.491 1.00 73.81 104 HIS A CA 1
ATOM 811 C C . HIS A 1 104 ? 0.758 0.503 -11.312 1.00 73.81 104 HIS A C 1
ATOM 813 O O . HIS A 1 104 ? -0.430 0.769 -11.452 1.00 73.81 104 HIS A O 1
ATOM 819 N N . PHE A 1 105 ? 1.702 1.202 -11.942 1.00 77.06 105 PHE A N 1
ATOM 820 C CA . PHE A 1 105 ? 1.422 2.382 -12.770 1.00 77.06 105 PHE A CA 1
ATOM 821 C C . PHE A 1 105 ? 1.387 2.080 -14.278 1.00 77.06 105 PHE A C 1
ATOM 823 O O . PHE A 1 105 ? 1.430 2.990 -15.105 1.00 77.06 105 PHE A O 1
ATOM 830 N N . GLY A 1 106 ? 1.306 0.800 -14.656 1.00 63.28 106 GLY A N 1
ATOM 831 C CA . GLY A 1 106 ? 1.261 0.336 -16.046 1.00 63.28 106 GLY A CA 1
ATOM 832 C C . GLY A 1 106 ? 2.623 0.259 -16.740 1.00 63.28 106 GLY A C 1
ATOM 833 O O . GLY A 1 106 ? 2.676 0.004 -17.939 1.00 63.28 106 GLY A O 1
ATOM 834 N N . GLN A 1 107 ? 3.721 0.474 -16.011 1.00 70.06 107 GLN A N 1
ATOM 835 C CA . GLN A 1 107 ? 5.083 0.433 -16.550 1.00 70.06 107 GLN A CA 1
ATOM 836 C C . GLN A 1 107 ? 5.786 -0.880 -16.207 1.00 70.06 107 GLN A C 1
ATOM 838 O O . GLN A 1 107 ? 5.670 -1.377 -15.091 1.00 70.06 107 GLN A O 1
ATOM 843 N N . GLY A 1 108 ? 6.581 -1.405 -17.139 1.00 70.44 108 GLY A N 1
ATOM 844 C CA . GLY A 1 108 ? 7.419 -2.581 -16.904 1.00 70.44 108 GLY A CA 1
ATOM 845 C C . GLY A 1 108 ? 6.634 -3.876 -16.671 1.00 70.44 108 GLY A C 1
ATOM 846 O O . GLY A 1 108 ? 5.484 -4.024 -17.089 1.00 70.44 108 GLY A O 1
ATOM 847 N N . TRP A 1 109 ? 7.291 -4.846 -16.034 1.00 65.88 109 TRP A N 1
ATOM 848 C CA . TRP A 1 109 ? 6.753 -6.195 -15.861 1.00 65.88 109 TRP A CA 1
ATOM 849 C C . TRP A 1 109 ? 5.447 -6.189 -15.052 1.00 65.88 109 TRP A C 1
ATOM 851 O O . TRP A 1 109 ? 5.369 -5.599 -13.977 1.00 65.88 109 TRP A O 1
ATOM 861 N N . GLY A 1 110 ? 4.408 -6.830 -15.592 1.00 73.94 110 GLY A N 1
ATOM 862 C CA . GLY A 1 110 ? 3.079 -6.889 -14.983 1.00 73.94 110 GLY A CA 1
ATOM 863 C C . GLY A 1 110 ? 2.207 -5.642 -15.177 1.00 73.94 110 GLY A C 1
ATOM 864 O O . GLY A 1 110 ? 1.042 -5.686 -14.802 1.00 73.94 110 GLY A O 1
ATOM 865 N N . GLY A 1 111 ? 2.699 -4.547 -15.773 1.00 69.62 111 GLY A N 1
ATOM 866 C CA . GLY A 1 111 ? 1.885 -3.340 -16.006 1.00 69.62 111 GLY A CA 1
ATOM 867 C C . GLY A 1 111 ? 0.786 -3.523 -17.062 1.00 69.62 111 GLY A C 1
ATOM 868 O O . GLY A 1 111 ? -0.318 -2.993 -16.922 1.00 69.62 111 GLY A O 1
ATOM 869 N N . ASN A 1 112 ? 1.080 -4.341 -18.072 1.00 72.00 112 ASN A N 1
ATOM 870 C CA . ASN A 1 112 ? 0.155 -4.865 -19.072 1.00 72.00 112 ASN A CA 1
ATOM 871 C C . ASN A 1 112 ? 0.410 -6.374 -19.178 1.00 72.00 112 ASN A C 1
ATOM 873 O O . ASN A 1 112 ? 1.306 -6.782 -19.912 1.00 72.00 112 ASN A O 1
ATOM 877 N N . SER A 1 113 ? -0.302 -7.189 -18.397 1.00 66.31 113 SER A N 1
ATOM 878 C CA . SER A 1 113 ? -0.373 -8.635 -18.648 1.00 66.31 113 SER A CA 1
ATOM 879 C C . SER A 1 113 ? -1.568 -8.940 -19.535 1.00 66.31 113 SER A C 1
ATOM 881 O O . SER A 1 113 ? -2.651 -8.393 -19.319 1.00 66.31 113 SER A O 1
ATOM 883 N N . ASP A 1 114 ? -1.360 -9.840 -20.491 1.00 66.50 114 ASP A N 1
ATOM 884 C CA . ASP A 1 114 ? -2.412 -10.329 -21.384 1.00 66.50 114 ASP A CA 1
ATOM 885 C C . ASP A 1 114 ? -3.462 -11.165 -20.626 1.00 66.50 114 ASP A C 1
ATOM 887 O O . ASP A 1 114 ? -4.622 -11.183 -21.018 1.00 66.50 114 ASP A O 1
ATOM 891 N N . ASP A 1 115 ? -3.074 -11.784 -19.502 1.00 65.19 115 ASP A N 1
ATOM 892 C CA . ASP A 1 115 ? -3.940 -12.660 -18.698 1.00 65.19 115 ASP A CA 1
ATOM 893 C C . ASP A 1 115 ? -5.088 -11.930 -17.979 1.00 65.19 115 ASP A C 1
ATOM 895 O O . ASP A 1 115 ? -6.196 -12.443 -17.912 1.00 65.19 115 ASP A O 1
ATOM 899 N N . ASP A 1 116 ? -4.807 -10.786 -1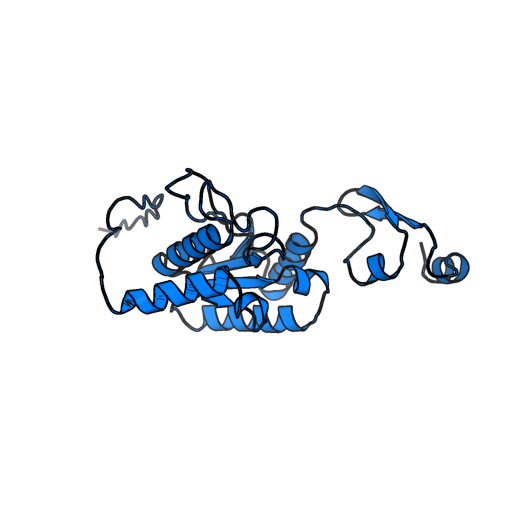7.348 1.00 69.06 116 ASP A N 1
ATOM 900 C CA . ASP A 1 116 ? -5.734 -10.111 -16.419 1.00 69.06 116 ASP A CA 1
ATOM 901 C C . ASP A 1 116 ? -5.675 -8.579 -16.509 1.00 69.06 116 ASP A C 1
ATOM 903 O O . ASP A 1 116 ? -6.071 -7.853 -15.594 1.00 69.06 116 ASP A O 1
ATOM 907 N N . GLY A 1 117 ? -5.119 -8.063 -17.607 1.00 72.94 117 GLY A N 1
ATOM 908 C CA . GLY A 1 117 ? -5.008 -6.632 -17.866 1.00 72.94 117 GLY A CA 1
ATOM 909 C C . GLY A 1 117 ? -3.948 -5.901 -17.034 1.00 72.94 117 GLY A C 1
ATOM 910 O O . GLY A 1 117 ? -3.823 -4.678 -17.165 1.00 72.94 117 GLY A O 1
ATOM 911 N N . GLY A 1 118 ? -3.151 -6.603 -16.225 1.00 84.56 118 GLY A N 1
ATOM 912 C CA . GLY A 1 118 ? -2.038 -6.035 -15.464 1.00 84.56 118 GLY A CA 1
ATOM 913 C C . GLY A 1 118 ? -2.340 -5.735 -14.000 1.00 84.56 118 GLY A C 1
ATOM 914 O O . GLY A 1 118 ? -3.486 -5.684 -13.551 1.00 84.56 118 GLY A O 1
ATOM 915 N N . VAL A 1 119 ? -1.271 -5.439 -13.258 1.00 86.38 119 VAL A N 1
ATOM 916 C CA . VAL A 1 119 ? -1.308 -4.946 -11.875 1.00 86.38 119 VAL A CA 1
ATOM 917 C C . VAL A 1 119 ? -2.319 -3.795 -11.695 1.00 86.38 119 VAL A C 1
ATOM 919 O O . VAL A 1 119 ? -3.118 -3.905 -10.770 1.00 86.38 119 VAL A O 1
ATOM 922 N N . PRO A 1 120 ? -2.429 -2.783 -12.590 1.00 88.44 120 PRO A N 1
ATOM 923 C CA . PRO A 1 120 ? -3.403 -1.700 -12.410 1.00 88.44 120 PRO A CA 1
ATOM 924 C C . PRO A 1 120 ? -4.867 -2.170 -12.386 1.00 88.44 120 PRO A C 1
ATOM 926 O O . PRO A 1 120 ? -5.709 -1.567 -11.723 1.00 88.44 120 PRO A O 1
ATOM 929 N N . VAL A 1 121 ? -5.199 -3.238 -13.120 1.00 88.69 121 VAL A N 1
ATOM 930 C CA . VAL A 1 121 ? -6.559 -3.801 -13.138 1.00 88.69 121 VAL A CA 1
ATOM 931 C C . VAL A 1 121 ? -6.831 -4.560 -11.843 1.00 88.69 121 VAL A C 1
ATOM 933 O O . VAL A 1 121 ? -7.884 -4.366 -11.232 1.00 88.69 121 VAL A O 1
ATOM 936 N N . ARG A 1 122 ? -5.859 -5.358 -11.383 1.00 89.56 122 ARG A N 1
ATOM 937 C CA . ARG A 1 122 ? -5.928 -6.049 -10.087 1.00 89.56 122 ARG A CA 1
ATOM 938 C C . ARG A 1 12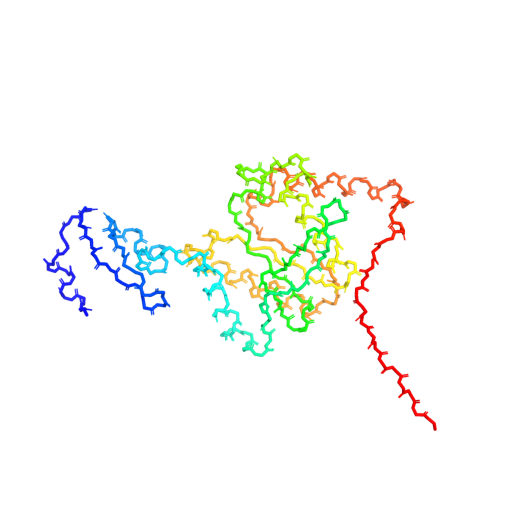2 ? -6.057 -5.070 -8.922 1.00 89.56 122 ARG A C 1
ATOM 940 O O . ARG A 1 122 ? -6.881 -5.282 -8.038 1.00 89.56 122 ARG A O 1
ATOM 947 N N . ASP A 1 123 ? -5.311 -3.972 -8.959 1.00 91.50 123 ASP A N 1
ATOM 948 C CA . ASP A 1 123 ? -5.362 -2.907 -7.958 1.00 91.50 123 ASP A CA 1
ATOM 949 C C . ASP A 1 123 ? -6.763 -2.304 -7.826 1.00 91.50 123 ASP A C 1
ATOM 951 O O . ASP A 1 123 ? -7.281 -2.152 -6.719 1.00 91.50 123 ASP A O 1
ATOM 955 N N . LEU A 1 124 ? -7.424 -2.033 -8.954 1.00 91.88 124 LEU A N 1
ATOM 956 C CA . LEU A 1 124 ? -8.799 -1.532 -8.957 1.00 91.88 124 LEU A CA 1
ATOM 957 C C . LEU A 1 124 ? -9.821 -2.581 -8.514 1.00 91.88 124 LEU A C 1
ATOM 959 O O . LEU A 1 124 ? -10.851 -2.221 -7.936 1.00 91.88 124 LEU A O 1
ATOM 963 N N . LEU A 1 125 ? -9.570 -3.864 -8.786 1.00 92.44 125 LEU A N 1
ATOM 964 C CA . LEU A 1 125 ? -10.412 -4.949 -8.286 1.00 92.44 125 LEU A CA 1
ATOM 965 C C . LEU A 1 125 ? -10.345 -5.019 -6.754 1.00 92.44 125 LEU A C 1
ATOM 967 O O . LEU A 1 125 ? -11.392 -5.038 -6.106 1.00 92.44 125 LEU A O 1
ATOM 971 N N . LYS A 1 126 ? -9.134 -4.953 -6.184 1.00 93.56 126 LYS A N 1
ATOM 972 C CA . LYS A 1 126 ? -8.905 -4.891 -4.733 1.00 93.56 126 LYS A CA 1
ATOM 973 C C . LYS A 1 126 ? -9.592 -3.688 -4.098 1.00 93.56 126 LYS A C 1
ATOM 975 O O . LYS A 1 126 ? -10.308 -3.845 -3.113 1.00 93.56 126 LYS A O 1
ATOM 980 N N . GLU A 1 127 ? -9.428 -2.502 -4.687 1.00 94.94 127 GLU A N 1
ATOM 981 C CA . GLU A 1 127 ? -10.089 -1.280 -4.216 1.00 94.94 127 GLU A CA 1
ATOM 982 C C . GLU A 1 127 ? -11.606 -1.433 -4.196 1.00 94.94 127 GLU A C 1
ATOM 984 O O . GLU A 1 127 ? -12.247 -1.134 -3.192 1.00 94.94 127 GLU A O 1
ATOM 989 N N . ARG A 1 128 ? -12.197 -1.925 -5.289 1.00 92.75 128 ARG A N 1
ATOM 990 C CA . ARG A 1 128 ? -13.649 -2.106 -5.367 1.00 92.75 128 ARG A CA 1
ATOM 991 C C . ARG A 1 128 ? -14.140 -3.091 -4.313 1.00 92.75 128 ARG A C 1
ATOM 993 O O . ARG A 1 128 ? -15.141 -2.804 -3.663 1.00 92.75 128 ARG A O 1
ATOM 1000 N N . TRP A 1 129 ? -13.458 -4.224 -4.167 1.00 94.75 129 TRP A N 1
ATOM 1001 C CA . TRP A 1 129 ? -13.801 -5.230 -3.167 1.00 94.75 129 TRP A CA 1
ATOM 1002 C C . TRP A 1 129 ? -13.775 -4.642 -1.753 1.00 94.75 129 TRP A C 1
ATOM 1004 O O . TRP A 1 129 ? -14.755 -4.769 -1.026 1.00 94.75 129 TRP A O 1
ATOM 1014 N N . ALA A 1 130 ? -12.712 -3.914 -1.405 1.00 95.50 130 ALA A N 1
ATOM 1015 C CA . ALA A 1 130 ? -12.578 -3.292 -0.094 1.00 95.50 130 ALA A CA 1
ATOM 1016 C C . ALA A 1 130 ? -13.690 -2.267 0.178 1.00 95.50 130 ALA A C 1
ATOM 1018 O O . ALA A 1 130 ? -14.320 -2.312 1.230 1.00 95.50 130 ALA A O 1
ATOM 1019 N N . ILE A 1 131 ? -13.992 -1.399 -0.794 1.00 94.94 131 ILE A N 1
ATOM 1020 C CA . ILE A 1 131 ? -15.072 -0.411 -0.669 1.00 94.94 131 ILE A CA 1
ATOM 1021 C C . ILE A 1 131 ? -16.436 -1.084 -0.481 1.00 94.94 131 ILE A C 1
ATOM 1023 O O . ILE A 1 131 ? -17.214 -0.656 0.366 1.00 94.94 131 ILE A O 1
ATOM 1027 N N . LEU A 1 132 ? -16.733 -2.144 -1.240 1.00 94.06 132 LEU A N 1
ATOM 1028 C CA . LEU A 1 132 ? -17.985 -2.896 -1.084 1.00 94.06 132 LEU A CA 1
ATOM 1029 C C . LEU A 1 132 ? -18.080 -3.590 0.282 1.00 94.06 132 LEU A C 1
ATOM 1031 O O . LEU A 1 132 ? -19.176 -3.712 0.818 1.00 94.06 132 LEU A O 1
ATOM 1035 N N . ALA A 1 133 ? -16.944 -3.986 0.857 1.00 93.88 133 ALA A N 1
ATOM 1036 C CA . ALA A 1 133 ? -16.848 -4.535 2.206 1.00 93.88 133 ALA A CA 1
ATOM 1037 C C . ALA A 1 133 ? -16.823 -3.461 3.315 1.00 93.88 133 ALA A C 1
ATOM 1039 O O . ALA A 1 133 ? -16.608 -3.796 4.478 1.00 93.88 133 ALA A O 1
ATOM 1040 N N . GLY A 1 134 ? -17.002 -2.175 2.984 1.00 95.38 134 GLY A N 1
ATOM 1041 C CA . GLY A 1 134 ? -16.988 -1.083 3.962 1.00 95.38 134 GLY A CA 1
ATOM 1042 C C . GLY A 1 134 ? -15.599 -0.750 4.518 1.00 95.38 134 GLY A C 1
ATOM 1043 O O . GLY A 1 134 ? -15.496 -0.132 5.572 1.00 95.38 134 GLY A O 1
ATOM 1044 N N . ARG A 1 135 ? -14.525 -1.145 3.825 1.00 96.44 135 ARG A N 1
ATOM 1045 C CA . ARG A 1 135 ? -13.131 -0.962 4.255 1.00 96.44 135 ARG A CA 1
ATOM 1046 C C . ARG A 1 135 ? -12.481 0.221 3.542 1.00 96.44 135 ARG A C 1
ATOM 1048 O O . ARG A 1 135 ? -12.738 0.469 2.362 1.00 96.44 135 ARG A O 1
ATOM 1055 N N . THR A 1 136 ? -11.599 0.934 4.237 1.00 97.75 136 THR A N 1
ATOM 1056 C CA . THR A 1 136 ? -10.773 1.991 3.635 1.00 97.75 136 THR A CA 1
ATOM 1057 C C . THR A 1 136 ? -9.462 1.411 3.120 1.00 97.75 136 THR A C 1
ATOM 1059 O O . THR A 1 136 ? -8.808 0.649 3.822 1.00 97.75 136 THR A O 1
ATOM 1062 N N . VAL A 1 137 ? -9.053 1.791 1.909 1.00 97.75 137 VAL A N 1
ATOM 1063 C CA . VAL A 1 137 ? -7.760 1.408 1.321 1.00 97.75 137 VAL A CA 1
ATOM 1064 C C . VAL A 1 137 ? -6.837 2.616 1.306 1.00 97.75 137 VAL A C 1
ATOM 1066 O O . VAL A 1 137 ? -7.204 3.666 0.783 1.00 97.75 137 VAL A O 1
ATOM 1069 N N . ILE A 1 138 ? -5.625 2.464 1.826 1.00 97.94 138 ILE A N 1
ATOM 1070 C CA . ILE A 1 138 ? -4.560 3.461 1.747 1.00 97.94 138 ILE A CA 1
ATOM 1071 C C . ILE A 1 138 ? -3.462 2.907 0.842 1.00 97.94 138 ILE A C 1
ATOM 1073 O O . ILE A 1 138 ? -2.901 1.850 1.117 1.00 97.94 138 ILE A O 1
ATOM 1077 N N . ARG A 1 139 ? -3.141 3.623 -0.236 1.00 96.31 139 ARG A N 1
ATOM 1078 C CA . ARG A 1 139 ? -2.050 3.258 -1.147 1.00 96.31 139 ARG A CA 1
ATOM 1079 C C . ARG A 1 139 ? -0.836 4.134 -0.905 1.00 96.31 139 ARG A C 1
ATOM 1081 O O . ARG A 1 139 ? -0.935 5.368 -0.919 1.00 96.31 139 ARG A O 1
ATOM 1088 N N . LEU A 1 140 ? 0.304 3.490 -0.695 1.00 95.62 140 LEU A N 1
ATOM 1089 C CA . LEU A 1 140 ? 1.561 4.118 -0.324 1.00 95.62 140 LEU A CA 1
ATOM 1090 C C . LEU A 1 140 ? 2.672 3.675 -1.273 1.00 95.62 140 LEU A C 1
ATOM 1092 O O . LEU A 1 140 ? 2.863 2.492 -1.497 1.00 95.62 140 LEU A O 1
ATOM 1096 N N . LEU A 1 141 ? 3.438 4.616 -1.812 1.00 93.19 141 LEU A N 1
ATOM 1097 C CA . LEU A 1 141 ? 4.562 4.338 -2.693 1.00 93.19 141 LEU A CA 1
ATOM 1098 C C . LEU A 1 141 ? 5.705 3.694 -1.916 1.00 93.19 141 LEU A C 1
ATOM 1100 O O . LEU A 1 141 ? 6.283 4.284 -0.996 1.00 93.19 141 LEU A O 1
ATOM 1104 N N . GLN A 1 142 ? 6.116 2.514 -2.372 1.00 90.50 142 GLN A N 1
ATOM 1105 C CA . GLN A 1 142 ? 7.267 1.799 -1.839 1.00 90.50 142 GLN A CA 1
ATOM 1106 C C . GLN A 1 142 ? 8.548 2.641 -1.907 1.00 90.50 142 GLN A C 1
ATOM 1108 O O . GLN A 1 142 ? 9.387 2.563 -1.007 1.00 90.50 142 GLN A O 1
ATOM 1113 N N . ALA A 1 143 ? 8.698 3.469 -2.946 1.00 87.12 143 ALA A N 1
ATOM 1114 C CA . ALA A 1 143 ? 9.860 4.334 -3.131 1.00 87.12 143 ALA A CA 1
ATOM 1115 C C . ALA A 1 143 ? 10.044 5.356 -1.996 1.00 87.12 143 ALA A C 1
ATOM 1117 O O . ALA A 1 143 ? 11.181 5.617 -1.594 1.00 87.12 143 ALA A O 1
ATOM 1118 N N . ASP A 1 144 ? 8.955 5.898 -1.447 1.00 89.25 144 ASP A N 1
ATOM 1119 C CA . ASP A 1 144 ? 9.028 6.897 -0.375 1.00 89.25 144 ASP A CA 1
ATOM 1120 C C . ASP A 1 144 ? 9.404 6.237 0.954 1.00 89.25 144 ASP A C 1
ATOM 1122 O O . ASP A 1 144 ? 10.302 6.708 1.662 1.00 89.25 144 ASP A O 1
ATOM 1126 N N . VAL A 1 145 ? 8.812 5.069 1.235 1.00 89.44 145 VAL A N 1
ATOM 1127 C CA . VAL A 1 145 ? 9.200 4.232 2.380 1.00 89.44 145 VAL A CA 1
ATOM 1128 C C . VAL A 1 145 ? 10.662 3.821 2.263 1.00 89.44 145 VAL A C 1
ATOM 1130 O O . VAL A 1 145 ? 11.403 3.901 3.244 1.00 89.44 145 VAL A O 1
ATOM 1133 N N . TYR A 1 146 ? 11.114 3.426 1.071 1.00 83.75 146 TYR A N 1
ATOM 1134 C CA . TYR A 1 146 ? 12.507 3.062 0.820 1.00 83.75 146 TYR A CA 1
ATOM 1135 C C . TYR A 1 146 ? 13.457 4.220 1.147 1.00 83.75 146 TYR A C 1
ATOM 1137 O O . TYR A 1 146 ? 14.358 4.047 1.966 1.00 83.75 146 TYR A O 1
ATOM 1145 N N . ARG A 1 147 ? 13.199 5.414 0.596 1.00 80.56 147 ARG A N 1
ATOM 1146 C CA . ARG A 1 147 ? 14.031 6.620 0.778 1.00 80.56 147 ARG A CA 1
ATOM 1147 C C . ARG A 1 147 ? 14.001 7.200 2.192 1.00 80.56 147 ARG A C 1
ATOM 1149 O O . ARG A 1 147 ? 14.826 8.051 2.506 1.00 80.56 147 ARG A O 1
ATOM 1156 N N . ASN A 1 148 ? 13.085 6.735 3.041 1.00 78.44 148 ASN A N 1
ATOM 1157 C CA . ASN A 1 148 ? 12.929 7.196 4.418 1.00 78.44 148 ASN A CA 1
ATOM 1158 C C . ASN A 1 148 ? 12.657 8.701 4.558 1.00 78.44 148 ASN A C 1
ATOM 1160 O O . ASN A 1 148 ? 13.163 9.331 5.485 1.00 78.44 148 ASN A O 1
ATOM 1164 N N . THR A 1 149 ? 11.880 9.289 3.651 1.00 77.12 149 THR A N 1
ATOM 1165 C CA . THR A 1 149 ? 11.422 10.672 3.842 1.00 77.12 149 THR A CA 1
ATOM 1166 C C . THR A 1 149 ? 10.430 10.719 5.011 1.00 77.12 149 THR A C 1
ATOM 1168 O O . THR A 1 149 ? 9.731 9.746 5.267 1.00 77.12 149 THR A O 1
ATOM 1171 N N . SER A 1 150 ? 10.348 11.812 5.769 1.00 74.31 150 SER A N 1
ATOM 1172 C CA . SER A 1 150 ? 9.351 11.920 6.853 1.00 74.31 150 SER A CA 1
ATOM 1173 C C . SER A 1 150 ? 7.917 12.080 6.322 1.00 74.31 150 SER A C 1
ATOM 1175 O O . SER A 1 150 ? 6.948 11.805 7.027 1.00 74.31 150 SER A O 1
ATOM 1177 N N . GLU A 1 151 ? 7.766 12.489 5.063 1.00 88.81 151 GLU A N 1
ATOM 1178 C CA . GLU A 1 151 ? 6.480 12.829 4.449 1.00 88.81 151 GLU A CA 1
ATOM 1179 C C . GLU A 1 151 ? 5.521 11.635 4.348 1.00 88.81 151 GLU A C 1
ATOM 1181 O O . GLU A 1 151 ? 4.322 11.795 4.583 1.00 88.81 151 GLU A O 1
ATOM 1186 N N . TRP A 1 152 ? 6.024 10.424 4.071 1.00 93.94 152 TRP A N 1
ATOM 1187 C CA . TRP A 1 152 ? 5.159 9.242 3.977 1.00 93.94 152 TRP A CA 1
ATOM 1188 C C . TRP A 1 152 ? 4.562 8.852 5.334 1.00 93.94 152 TRP A C 1
ATOM 1190 O O . TRP A 1 152 ? 3.422 8.396 5.383 1.00 93.94 152 TRP A O 1
ATOM 1200 N N . GLN A 1 153 ? 5.292 9.074 6.433 1.00 95.75 153 GLN A N 1
ATOM 1201 C CA . GLN A 1 153 ? 4.819 8.794 7.794 1.00 95.75 153 GLN A CA 1
ATOM 1202 C C . GLN A 1 153 ? 3.693 9.748 8.185 1.00 95.75 153 GLN A C 1
ATOM 1204 O O . GLN A 1 153 ? 2.680 9.321 8.738 1.00 95.75 153 GLN A O 1
ATOM 1209 N N . VAL A 1 154 ? 3.852 11.038 7.864 1.00 95.62 154 VAL A N 1
ATOM 1210 C CA . VAL A 1 154 ? 2.826 12.063 8.105 1.00 95.62 154 VAL A CA 1
ATOM 1211 C C . VAL A 1 154 ? 1.573 11.756 7.292 1.00 95.62 154 VAL A C 1
ATOM 1213 O O . VAL A 1 154 ? 0.477 11.716 7.849 1.00 95.62 154 VAL A O 1
ATOM 1216 N N . PHE A 1 155 ? 1.730 11.480 5.993 1.00 96.81 155 PHE A N 1
ATOM 1217 C CA . PHE A 1 155 ? 0.620 11.076 5.134 1.00 96.81 155 PHE A CA 1
ATOM 1218 C C . PHE A 1 155 ? -0.110 9.853 5.698 1.00 96.81 155 PHE A C 1
ATOM 1220 O O . PHE A 1 155 ? -1.326 9.898 5.880 1.00 96.81 155 PHE A O 1
ATOM 1227 N N . LEU A 1 156 ? 0.625 8.779 5.999 1.00 97.50 156 LEU A N 1
ATOM 1228 C CA . LEU A 1 156 ? 0.030 7.523 6.436 1.00 97.50 156 LEU A CA 1
ATOM 1229 C C . LEU A 1 156 ? -0.657 7.675 7.795 1.00 97.50 156 LEU A C 1
ATOM 1231 O O . LEU A 1 156 ? -1.773 7.191 7.960 1.00 97.50 156 LEU A O 1
ATOM 1235 N N . SER A 1 157 ? -0.049 8.401 8.740 1.00 97.31 157 SER A N 1
ATOM 1236 C CA . SER A 1 157 ? -0.685 8.683 10.030 1.00 97.31 157 SER A CA 1
ATOM 1237 C C . SER A 1 157 ? -1.995 9.441 9.843 1.00 97.31 157 SER A C 1
ATOM 1239 O O . SER A 1 157 ? -3.004 9.045 10.415 1.00 97.31 157 SER A O 1
ATOM 1241 N N . ASN A 1 158 ? -2.004 10.496 9.029 1.00 97.56 158 ASN A N 1
ATOM 1242 C CA . ASN A 1 158 ? -3.212 11.287 8.804 1.00 97.56 158 ASN A CA 1
ATOM 1243 C C . ASN A 1 158 ? -4.304 10.473 8.101 1.00 97.56 158 ASN A C 1
ATOM 1245 O O . ASN A 1 158 ? -5.470 10.569 8.470 1.00 97.56 158 ASN A O 1
ATOM 1249 N N . ALA A 1 159 ? -3.932 9.657 7.112 1.00 97.75 159 ALA A N 1
ATOM 1250 C CA . ALA A 1 159 ? -4.869 8.813 6.381 1.00 97.75 159 ALA A CA 1
ATOM 1251 C C . ALA A 1 159 ? -5.515 7.752 7.287 1.00 97.75 159 ALA A C 1
ATOM 1253 O O . ALA A 1 159 ? -6.728 7.562 7.227 1.00 97.75 159 ALA A O 1
ATOM 1254 N N . VAL A 1 160 ? -4.728 7.103 8.153 1.00 97.62 160 VAL A N 1
ATOM 1255 C CA . VAL A 1 160 ? -5.242 6.120 9.118 1.00 97.62 160 VAL A CA 1
ATOM 1256 C C . VAL A 1 160 ? -6.170 6.787 10.133 1.00 97.62 160 VAL A C 1
ATOM 1258 O O . VAL A 1 160 ? -7.281 6.307 10.336 1.00 97.62 160 VAL A O 1
ATOM 1261 N N . GLU A 1 161 ? -5.772 7.909 10.737 1.00 97.00 161 GLU A N 1
ATOM 1262 C CA . GLU A 1 161 ? -6.623 8.586 11.727 1.00 97.00 161 GLU A CA 1
ATOM 1263 C C . GLU A 1 161 ? -7.919 9.125 11.104 1.00 97.00 161 GLU A C 1
ATOM 1265 O O . GLU A 1 161 ? -8.990 8.991 11.695 1.00 97.00 161 GLU A O 1
ATOM 1270 N N . ALA A 1 162 ? -7.863 9.656 9.879 1.00 96.69 162 ALA A N 1
ATOM 1271 C CA . ALA A 1 162 ? -9.060 10.073 9.153 1.00 96.69 162 ALA A CA 1
ATOM 1272 C C . ALA A 1 162 ? -10.001 8.891 8.867 1.00 96.69 162 ALA A C 1
ATOM 1274 O O . ALA A 1 162 ? -11.211 9.020 9.039 1.00 96.69 162 ALA A O 1
ATOM 1275 N N . ALA A 1 1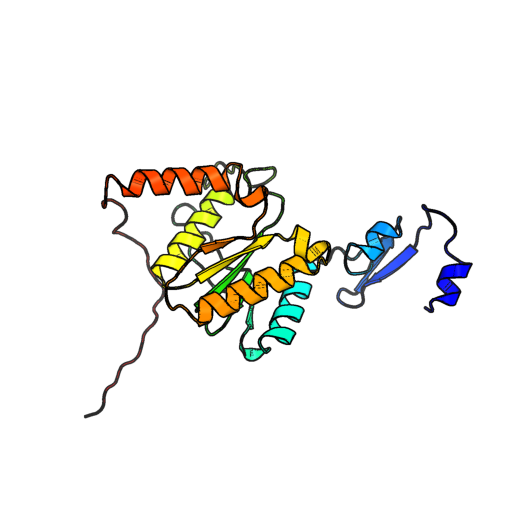63 ? -9.457 7.733 8.480 1.00 96.25 163 ALA A N 1
ATOM 1276 C CA . ALA A 1 163 ? -10.239 6.521 8.243 1.00 96.25 163 ALA A CA 1
ATOM 1277 C C . ALA A 1 163 ? -10.890 5.963 9.519 1.00 96.25 163 ALA A C 1
ATOM 1279 O O . ALA A 1 163 ? -11.941 5.339 9.448 1.00 96.25 163 ALA A O 1
ATOM 1280 N N . ARG A 1 164 ? -10.287 6.189 10.691 1.00 94.50 164 ARG A N 1
ATOM 1281 C CA . ARG A 1 164 ? -10.886 5.818 11.984 1.00 94.50 164 ARG A CA 1
ATOM 1282 C C . ARG A 1 164 ? -11.989 6.780 12.412 1.00 94.50 164 ARG A C 1
ATOM 1284 O O . ARG A 1 164 ? -12.941 6.363 13.064 1.00 94.50 164 ARG A O 1
ATOM 1291 N N . ALA A 1 165 ? -11.831 8.062 12.096 1.00 94.69 165 ALA A N 1
ATOM 1292 C CA . ALA A 1 165 ? -12.785 9.101 12.464 1.00 94.69 165 ALA A CA 1
ATOM 1293 C C . ALA A 1 165 ? -14.043 9.099 11.580 1.00 94.69 165 ALA A C 1
ATOM 1295 O O . ALA A 1 165 ? -15.105 9.528 12.030 1.00 94.69 165 ALA A O 1
ATOM 1296 N N . ASP A 1 166 ? -13.933 8.630 10.335 1.00 90.62 166 ASP A N 1
ATOM 1297 C CA . ASP A 1 166 ? -15.028 8.590 9.368 1.00 90.62 166 ASP A CA 1
ATOM 1298 C C . ASP A 1 166 ? -15.329 7.142 8.946 1.00 90.62 166 ASP A C 1
ATOM 1300 O O . ASP A 1 166 ? -14.486 6.511 8.309 1.00 90.62 166 ASP A O 1
ATOM 1304 N N . PRO A 1 167 ? -16.532 6.606 9.230 1.00 83.38 167 PRO A N 1
ATOM 1305 C CA . PRO A 1 167 ? -16.885 5.232 8.875 1.00 83.38 167 PRO A CA 1
ATOM 1306 C C . PRO A 1 167 ? -17.061 5.021 7.363 1.00 83.38 167 PRO A C 1
ATOM 1308 O O . PRO A 1 167 ? -17.291 3.897 6.917 1.00 83.38 167 PRO A O 1
ATOM 1311 N N . ARG A 1 168 ? -17.008 6.081 6.546 1.00 91.94 168 ARG A N 1
ATOM 1312 C CA . ARG A 1 168 ? -17.143 5.959 5.095 1.00 91.94 168 ARG A CA 1
ATOM 1313 C C . ARG A 1 168 ? -15.891 5.332 4.492 1.00 91.94 168 ARG A C 1
ATOM 1315 O O . ARG A 1 168 ? -14.811 5.918 4.493 1.00 91.94 168 ARG A O 1
ATOM 1322 N N . SER A 1 169 ? -16.081 4.175 3.866 1.00 93.94 169 SER A N 1
ATOM 1323 C CA . SER A 1 169 ? -15.058 3.512 3.061 1.00 93.94 169 SER A CA 1
ATOM 1324 C C . SER A 1 169 ? -14.574 4.421 1.930 1.00 93.94 169 SER A C 1
ATOM 1326 O O . SER A 1 169 ? -15.379 4.943 1.148 1.00 93.94 169 SER A O 1
ATOM 1328 N N . GLN A 1 170 ? -13.262 4.561 1.795 1.00 95.19 170 GLN A N 1
ATOM 1329 C CA . GLN A 1 170 ? -12.648 5.346 0.730 1.00 95.19 170 GLN A CA 1
ATOM 1330 C C . GLN A 1 170 ? -11.314 4.752 0.282 1.00 95.19 170 GLN A C 1
ATOM 1332 O O . GLN A 1 170 ? -10.743 3.889 0.940 1.00 95.19 170 GLN A O 1
ATOM 1337 N N . VAL A 1 171 ? -10.817 5.217 -0.862 1.00 96.38 171 VAL A N 1
ATOM 1338 C CA . VAL A 1 171 ? -9.464 4.896 -1.320 1.00 96.38 171 VAL A CA 1
ATOM 1339 C C . VAL A 1 171 ? -8.625 6.165 -1.258 1.00 96.38 171 VAL A C 1
ATOM 1341 O O . VAL A 1 171 ? -8.844 7.096 -2.040 1.00 96.38 171 VAL A O 1
ATOM 1344 N N . VAL A 1 172 ? -7.652 6.174 -0.355 1.00 96.50 172 VAL A N 1
ATOM 1345 C CA . VAL A 1 172 ? -6.730 7.279 -0.100 1.00 96.50 172 VAL A CA 1
ATOM 1346 C C . VAL A 1 172 ? -5.391 6.974 -0.766 1.00 96.50 172 VAL A C 1
ATOM 1348 O O . VAL A 1 172 ? -4.834 5.893 -0.602 1.00 96.50 172 VAL A O 1
ATOM 1351 N N . THR A 1 173 ? -4.859 7.925 -1.525 1.00 95.44 173 THR A N 1
ATOM 1352 C CA . THR A 1 173 ? -3.556 7.811 -2.200 1.00 95.44 173 THR A CA 1
ATOM 1353 C C . THR A 1 173 ? -2.6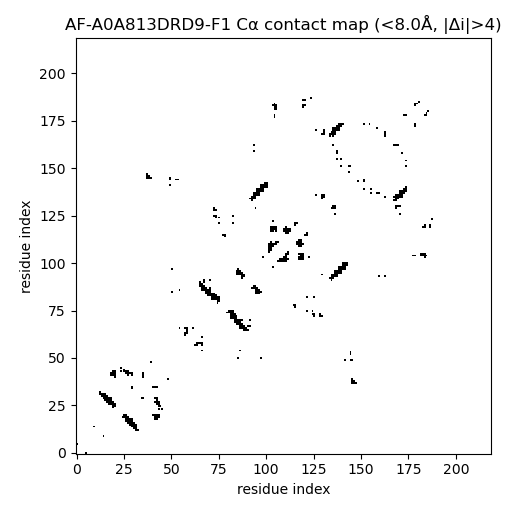78 8.986 -1.800 1.00 95.44 173 THR A C 1
ATOM 1355 O O . THR A 1 173 ? -3.205 10.075 -1.561 1.00 95.44 173 THR A O 1
ATOM 1358 N N . GLN A 1 174 ? -1.356 8.806 -1.777 1.00 91.62 174 GLN A N 1
ATOM 1359 C CA . GLN A 1 174 ? -0.439 9.938 -1.605 1.00 91.62 174 GLN A CA 1
ATOM 1360 C C . GLN A 1 174 ? -0.665 11.005 -2.679 1.00 91.62 174 GLN A C 1
ATOM 1362 O O . GLN A 1 174 ? -1.013 10.693 -3.825 1.00 91.62 174 GLN A O 1
ATOM 1367 N N . ASP A 1 175 ? -0.398 12.263 -2.329 1.00 90.81 175 ASP A N 1
ATOM 1368 C CA . ASP A 1 175 ? -0.246 13.309 -3.331 1.00 90.81 175 ASP A CA 1
ATOM 1369 C C . ASP A 1 175 ? 1.084 13.110 -4.073 1.00 90.81 175 ASP A C 1
ATOM 1371 O O . ASP A 1 175 ? 2.124 13.646 -3.704 1.00 90.81 175 ASP A O 1
ATOM 1375 N N . SER A 1 176 ? 1.043 12.277 -5.110 1.00 89.31 176 SER A N 1
ATOM 1376 C CA . SER A 1 176 ? 2.184 11.996 -5.971 1.00 89.31 176 SER A CA 1
ATOM 1377 C C . SER A 1 176 ? 1.765 12.017 -7.441 1.00 89.31 176 SER A C 1
ATOM 1379 O O . SER A 1 176 ? 0.691 11.502 -7.778 1.00 89.31 176 SER A O 1
ATOM 1381 N N . PRO A 1 177 ? 2.618 12.529 -8.352 1.00 88.56 177 PRO A N 1
ATOM 1382 C CA . PRO A 1 177 ? 2.381 12.461 -9.793 1.00 88.56 177 PRO A CA 1
ATOM 1383 C C . PRO A 1 177 ? 2.078 11.046 -10.304 1.00 88.56 177 PRO A C 1
ATOM 1385 O O . PRO A 1 177 ? 1.322 10.896 -11.265 1.00 88.56 177 PRO A O 1
ATOM 1388 N N . LYS A 1 178 ? 2.606 10.004 -9.643 1.00 86.56 178 LYS A N 1
ATOM 1389 C CA . LYS A 1 178 ? 2.363 8.602 -10.020 1.00 86.56 178 LYS A CA 1
ATOM 1390 C C . LYS A 1 178 ? 0.895 8.195 -9.902 1.00 86.56 178 LYS A C 1
ATOM 1392 O O . LYS A 1 178 ? 0.383 7.518 -10.782 1.00 86.56 178 LYS A O 1
ATOM 1397 N N . TYR A 1 179 ? 0.191 8.662 -8.871 1.00 88.75 179 TYR A N 1
ATOM 1398 C CA . TYR A 1 179 ? -1.245 8.400 -8.713 1.00 88.75 179 TYR A CA 1
ATOM 1399 C C . TYR A 1 179 ? -2.130 9.345 -9.532 1.00 88.75 179 TYR A C 1
ATOM 1401 O O . TYR A 1 179 ? -3.337 9.126 -9.622 1.00 88.75 179 TYR A O 1
ATOM 1409 N N . LYS A 1 180 ? -1.549 10.401 -10.110 1.00 87.81 180 LYS A N 1
ATOM 1410 C CA . LYS A 1 180 ? -2.246 11.439 -10.883 1.00 87.81 180 LYS A CA 1
ATOM 1411 C C . LYS A 1 180 ? -2.058 11.290 -12.398 1.00 87.81 180 LYS A C 1
ATOM 1413 O O . LYS A 1 180 ? -2.488 12.160 -13.149 1.00 87.81 180 LYS A O 1
ATOM 1418 N N . SER A 1 181 ? -1.390 10.230 -12.852 1.00 83.56 181 SER A N 1
ATOM 1419 C CA . SER A 1 181 ? -1.102 9.991 -14.267 1.00 83.56 181 SER A CA 1
ATOM 1420 C C . SER A 1 181 ? -0.940 8.498 -14.579 1.00 83.56 181 SER A C 1
ATOM 1422 O O . SER A 1 181 ? -0.862 7.664 -13.676 1.00 83.56 181 SER A O 1
ATOM 1424 N N . GLY A 1 182 ? -0.905 8.154 -15.868 1.00 81.69 182 GLY A N 1
ATOM 1425 C CA . GLY A 1 182 ? -0.668 6.791 -16.342 1.00 81.69 182 GLY A CA 1
ATOM 1426 C C . GLY A 1 182 ? -1.886 5.866 -16.257 1.00 81.69 182 GLY A C 1
ATOM 1427 O O . GLY A 1 182 ? -2.982 6.258 -15.858 1.00 81.69 182 GLY A O 1
ATOM 1428 N N . LYS A 1 183 ? -1.671 4.593 -16.618 1.00 83.06 183 LYS A N 1
ATOM 1429 C CA . LYS A 1 183 ? -2.748 3.612 -16.829 1.00 83.06 183 LYS A CA 1
ATOM 1430 C C . LYS A 1 183 ? -3.645 3.434 -15.602 1.00 83.06 183 LYS A C 1
ATOM 1432 O O . LYS A 1 183 ? -4.864 3.369 -15.739 1.00 83.06 183 LYS A O 1
ATOM 1437 N N . TYR A 1 184 ? -3.057 3.361 -14.409 1.00 84.62 184 TYR A N 1
ATOM 1438 C CA . TYR A 1 184 ? -3.814 3.239 -13.161 1.00 84.62 184 TYR A CA 1
ATOM 1439 C C . TYR A 1 184 ? -4.778 4.420 -12.964 1.00 84.62 184 TYR A C 1
ATOM 1441 O O . TYR A 1 184 ? -5.970 4.219 -12.722 1.00 84.62 184 TYR A O 1
ATOM 1449 N N . PHE A 1 185 ? -4.295 5.652 -13.151 1.00 86.38 185 PHE A N 1
ATOM 1450 C CA . PHE A 1 185 ? -5.116 6.859 -13.061 1.00 86.38 185 PHE A CA 1
ATOM 1451 C C . PHE A 1 185 ? -6.218 6.895 -14.131 1.00 86.38 185 PHE A C 1
ATOM 1453 O O . PHE A 1 185 ? -7.382 7.150 -13.808 1.00 86.38 185 PHE A O 1
ATOM 1460 N N . ASP A 1 186 ? -5.885 6.565 -15.380 1.00 85.88 186 ASP A N 1
ATOM 1461 C CA . ASP A 1 186 ? -6.834 6.548 -16.498 1.00 85.88 186 ASP A CA 1
ATOM 1462 C C . ASP A 1 186 ? -7.979 5.553 -16.258 1.00 85.88 186 ASP A C 1
ATOM 1464 O O . ASP A 1 186 ? -9.162 5.871 -16.438 1.00 85.88 186 ASP A O 1
ATOM 1468 N N . LEU A 1 187 ? -7.657 4.349 -15.777 1.00 84.19 187 LEU A N 1
ATOM 1469 C CA . LEU A 1 187 ? -8.652 3.337 -15.421 1.00 84.19 187 LEU A CA 1
ATOM 1470 C C . LEU A 1 187 ? -9.551 3.795 -14.258 1.00 84.19 187 LEU A C 1
ATOM 1472 O O . LEU A 1 187 ? -10.759 3.535 -14.252 1.00 84.19 187 LEU A O 1
ATOM 1476 N N . ARG A 1 188 ? -8.992 4.532 -13.294 1.00 83.75 188 ARG A N 1
ATOM 1477 C CA . ARG A 1 188 ? -9.739 5.089 -12.157 1.00 83.75 188 ARG A CA 1
ATOM 1478 C C . ARG A 1 188 ? -10.694 6.211 -12.593 1.00 83.75 188 ARG A C 1
ATOM 1480 O O . ARG A 1 188 ? -11.809 6.310 -12.074 1.00 83.75 188 ARG A O 1
ATOM 1487 N N . LEU A 1 189 ? -10.310 7.026 -13.582 1.00 80.69 189 LEU A N 1
ATOM 1488 C CA . LEU A 1 189 ? -11.152 8.088 -14.155 1.00 80.69 189 LEU A CA 1
ATOM 1489 C C . LEU A 1 189 ? -12.260 7.561 -15.073 1.00 80.69 189 LEU A C 1
ATOM 1491 O O . LEU A 1 189 ? -13.410 8.002 -14.983 1.00 80.69 189 LEU A O 1
ATOM 1495 N N . THR A 1 190 ? -11.938 6.622 -15.960 1.00 67.81 190 THR A N 1
ATOM 1496 C CA . THR A 1 190 ? -12.894 6.071 -16.938 1.00 67.81 190 THR A CA 1
ATOM 1497 C C . THR A 1 190 ? -14.093 5.409 -16.256 1.00 67.81 190 THR A C 1
ATOM 1499 O O . THR A 1 190 ? -15.228 5.559 -16.715 1.00 67.81 190 THR A O 1
ATOM 1502 N N . LYS A 1 191 ? -13.894 4.772 -15.095 1.00 57.53 191 LYS A N 1
ATOM 1503 C CA . LYS A 1 191 ? -14.999 4.209 -14.304 1.00 57.53 191 LYS A CA 1
ATOM 1504 C C . LYS A 1 191 ? -15.820 5.247 -13.530 1.00 57.53 191 LYS A C 1
ATOM 1506 O O . LYS A 1 191 ? -17.003 5.001 -13.303 1.00 57.53 191 LYS A O 1
ATOM 1511 N N . LYS A 1 192 ? -15.276 6.430 -13.203 1.00 52.84 192 LYS A N 1
ATOM 1512 C CA . LYS A 1 192 ? -16.089 7.550 -12.680 1.00 52.84 192 LYS A CA 1
ATOM 1513 C C . LYS A 1 192 ? -17.080 8.064 -13.729 1.00 52.84 192 LYS A C 1
ATOM 1515 O O . LYS A 1 192 ? -18.209 8.376 -13.372 1.00 52.84 192 LYS A O 1
ATOM 1520 N N . LYS A 1 193 ? -16.702 8.083 -15.015 1.00 37.22 193 LYS A N 1
ATOM 1521 C CA . LYS A 1 193 ? -17.606 8.484 -16.113 1.00 37.22 193 LYS A CA 1
ATOM 1522 C C . LYS A 1 193 ? -18.746 7.484 -16.354 1.00 37.22 193 LYS A C 1
ATOM 1524 O O . LYS A 1 193 ? -19.851 7.908 -16.672 1.00 37.22 193 LYS A O 1
ATOM 1529 N N . ARG A 1 194 ? -18.529 6.177 -16.138 1.00 39.12 194 ARG A N 1
ATOM 1530 C CA . ARG A 1 194 ? -19.593 5.155 -16.270 1.00 39.12 194 ARG A CA 1
ATOM 1531 C C . ARG A 1 194 ? -20.613 5.163 -15.125 1.00 39.12 194 ARG A C 1
ATOM 1533 O O . ARG A 1 194 ? -21.698 4.640 -15.311 1.00 39.12 194 ARG A O 1
ATOM 1540 N N . ARG A 1 195 ? -20.345 5.816 -13.985 1.00 38.69 195 ARG A N 1
ATOM 1541 C CA . ARG A 1 195 ? -21.359 5.981 -12.918 1.00 38.69 195 ARG A CA 1
ATOM 1542 C C . ARG A 1 195 ? -22.551 6.864 -13.316 1.00 38.69 195 ARG A C 1
ATOM 1544 O O . ARG A 1 195 ? -23.526 6.887 -12.577 1.00 38.69 195 ARG A O 1
ATOM 1551 N N . VAL A 1 196 ? -22.495 7.564 -14.453 1.00 38.00 196 VAL A N 1
ATOM 1552 C CA . VAL A 1 196 ? -23.623 8.373 -14.951 1.00 38.00 196 VAL A CA 1
ATOM 1553 C C . VAL A 1 196 ? -24.583 7.552 -15.831 1.00 38.00 196 VAL A C 1
ATOM 1555 O O . VAL A 1 196 ? -25.736 7.938 -15.972 1.00 38.00 196 VAL A O 1
ATOM 1558 N N . CYS A 1 197 ? -24.174 6.383 -16.344 1.00 29.12 197 CYS A N 1
ATOM 1559 C CA . CYS A 1 197 ? -25.033 5.512 -17.154 1.00 29.12 197 CYS A CA 1
ATOM 1560 C C . CYS A 1 197 ? -24.729 4.030 -16.867 1.00 29.12 197 CYS A C 1
ATOM 1562 O O . CYS A 1 197 ? -23.632 3.569 -17.175 1.00 29.12 197 CYS A O 1
ATOM 1564 N N . SER A 1 198 ? -25.723 3.281 -16.377 1.00 30.39 198 SER A N 1
ATOM 1565 C CA . SER A 1 198 ? -25.729 1.843 -16.020 1.00 30.39 198 SER A CA 1
ATOM 1566 C C . SER A 1 198 ? -25.221 1.479 -14.612 1.00 30.39 198 SER A C 1
ATOM 1568 O O . SER A 1 198 ? -24.075 1.097 -14.387 1.00 30.39 198 SER A O 1
ATOM 1570 N N . LEU A 1 199 ? -26.143 1.552 -13.646 1.00 31.08 199 LEU A N 1
ATOM 1571 C CA . LEU A 1 199 ? -26.367 0.428 -12.736 1.00 31.08 199 LEU A CA 1
ATOM 1572 C C . LEU A 1 199 ? -26.881 -0.705 -13.621 1.00 31.08 199 LEU A C 1
ATOM 1574 O O . LEU A 1 199 ? -27.999 -0.581 -14.086 1.00 31.08 199 LEU A O 1
ATOM 1578 N N . ASP A 1 200 ? -26.037 -1.664 -13.984 1.00 35.94 200 ASP A N 1
ATOM 1579 C CA . ASP A 1 200 ? -26.415 -3.041 -14.324 1.00 35.94 200 ASP A CA 1
ATOM 1580 C C . ASP A 1 200 ? -25.172 -3.797 -14.806 1.00 35.94 200 ASP A C 1
ATOM 1582 O O . ASP A 1 200 ? -24.233 -3.217 -15.355 1.00 35.94 200 ASP A O 1
ATOM 1586 N N . VAL A 1 201 ? -25.202 -5.113 -14.607 1.00 34.91 201 VAL A N 1
ATOM 1587 C CA . VAL A 1 201 ? -24.139 -6.112 -14.799 1.00 34.91 201 VAL A CA 1
ATOM 1588 C C . VAL A 1 201 ? -23.211 -6.244 -13.579 1.00 34.91 201 VAL A C 1
ATOM 1590 O O . VAL A 1 201 ? -22.711 -5.258 -13.043 1.00 34.91 201 VAL A O 1
ATOM 1593 N N . TRP A 1 202 ? -22.954 -7.494 -13.175 1.00 37.00 202 TRP A N 1
ATOM 1594 C CA . TRP A 1 202 ? -22.138 -7.966 -12.036 1.00 37.00 202 TRP A CA 1
ATOM 1595 C C . TRP A 1 202 ? -22.867 -8.174 -10.693 1.00 37.00 202 TRP A C 1
ATOM 1597 O O . TRP A 1 202 ? -22.269 -7.958 -9.640 1.00 37.00 202 TRP A O 1
ATOM 1607 N N . ALA A 1 203 ? -24.126 -8.628 -10.729 1.00 30.83 203 ALA A N 1
ATOM 1608 C CA . ALA A 1 203 ? -24.836 -9.149 -9.554 1.00 30.83 203 ALA A CA 1
ATOM 1609 C C . ALA A 1 203 ? -24.555 -10.637 -9.249 1.00 30.83 203 ALA A C 1
ATOM 1611 O O . ALA A 1 203 ? -24.882 -11.086 -8.158 1.00 30.83 203 ALA A O 1
ATOM 1612 N N . ASP A 1 204 ? -23.887 -11.387 -10.129 1.00 36.28 204 ASP A N 1
ATOM 1613 C CA . ASP A 1 204 ? -23.708 -12.830 -9.932 1.00 36.28 204 ASP A CA 1
ATOM 1614 C C . ASP A 1 204 ? -22.232 -13.189 -9.708 1.00 36.28 204 ASP A C 1
ATOM 1616 O O . ASP A 1 204 ? -21.406 -13.065 -10.611 1.00 36.28 204 ASP A O 1
ATOM 1620 N N . GLY A 1 205 ? -21.899 -13.650 -8.495 1.00 34.34 205 GLY A N 1
ATOM 1621 C CA . GLY A 1 205 ? -20.729 -14.516 -8.287 1.00 34.34 205 GLY A CA 1
ATOM 1622 C C . GLY A 1 205 ? -19.620 -14.059 -7.334 1.00 34.34 205 GLY A C 1
ATOM 1623 O O . GLY A 1 205 ? -18.587 -14.722 -7.286 1.00 34.34 205 GLY A O 1
ATOM 1624 N N . PHE A 1 206 ? -19.782 -12.997 -6.537 1.00 37.00 206 PHE A N 1
ATOM 1625 C CA . PHE A 1 206 ? -18.847 -12.756 -5.427 1.00 37.00 206 PHE A CA 1
ATOM 1626 C C . PHE A 1 206 ? -19.201 -13.669 -4.251 1.00 37.00 206 PHE A C 1
ATOM 1628 O O . PHE A 1 206 ? -20.011 -13.317 -3.397 1.00 37.00 206 PHE A O 1
ATOM 1635 N N . HIS A 1 207 ? -18.592 -14.853 -4.205 1.00 31.50 207 HIS A N 1
ATOM 1636 C CA . HIS A 1 207 ? -18.594 -15.662 -2.993 1.00 31.50 207 HIS A CA 1
ATOM 1637 C C . HIS A 1 207 ? -17.642 -14.999 -1.990 1.00 31.50 207 HIS A C 1
ATOM 1639 O O . HIS A 1 207 ? -16.421 -15.097 -2.103 1.00 31.50 207 HIS A O 1
ATOM 1645 N N . CYS A 1 208 ? -18.211 -14.230 -1.065 1.00 33.06 208 CYS A N 1
ATOM 1646 C CA . CYS A 1 208 ? -17.512 -13.787 0.130 1.00 33.06 208 CYS A CA 1
ATOM 1647 C C . CYS A 1 208 ? -17.429 -15.009 1.055 1.00 33.06 208 CYS A C 1
ATOM 1649 O O . CYS A 1 208 ? -18.490 -15.461 1.486 1.00 33.06 208 CYS A O 1
ATOM 1651 N N . PRO A 1 209 ? -16.246 -15.585 1.341 1.00 34.06 209 PRO A N 1
ATOM 1652 C CA . PRO A 1 209 ? -16.161 -16.586 2.395 1.00 34.06 209 PRO A CA 1
ATOM 1653 C C . PRO A 1 209 ? -16.643 -15.930 3.698 1.00 34.06 209 PRO A C 1
ATOM 1655 O O . PRO A 1 209 ? -16.283 -14.790 4.000 1.00 34.06 209 PRO A O 1
ATOM 1658 N N . GLU A 1 210 ? -17.567 -16.608 4.369 1.00 33.31 210 GLU A N 1
ATOM 1659 C CA . GLU A 1 210 ? -18.511 -16.070 5.346 1.00 33.31 210 GLU A CA 1
ATOM 1660 C C . GLU A 1 210 ? -17.872 -15.287 6.506 1.00 33.31 210 GLU A C 1
ATOM 1662 O O . GLU A 1 210 ? -17.010 -15.779 7.230 1.00 33.31 210 GLU A O 1
ATOM 1667 N N . LEU A 1 211 ? -18.403 -14.086 6.756 1.00 35.12 211 LEU A N 1
ATOM 1668 C CA . LEU A 1 211 ? -18.536 -13.545 8.108 1.00 35.12 211 LEU A CA 1
ATOM 1669 C C . LEU A 1 211 ? -19.831 -14.129 8.692 1.00 35.12 211 LEU A C 1
ATOM 1671 O O . LEU A 1 211 ? -20.883 -13.490 8.639 1.00 35.12 211 LEU A O 1
ATOM 1675 N N . GLU A 1 212 ? -19.780 -15.353 9.221 1.00 30.77 212 GLU A N 1
ATOM 1676 C CA . GLU A 1 212 ? -20.865 -15.866 10.062 1.00 30.77 212 GLU A CA 1
ATOM 1677 C C . GLU A 1 212 ? -20.858 -15.099 11.391 1.00 30.77 212 GLU A C 1
ATOM 1679 O O . GLU A 1 212 ? -20.177 -15.446 12.358 1.00 30.77 212 GLU A O 1
ATOM 1684 N N . VAL A 1 213 ? -21.623 -14.010 11.450 1.00 36.03 213 VAL A N 1
ATOM 1685 C CA . VAL A 1 213 ? -21.970 -13.376 12.721 1.00 36.03 213 VAL A CA 1
ATOM 1686 C C . VAL A 1 213 ? -23.049 -14.238 13.373 1.00 36.03 213 VAL A C 1
ATOM 1688 O O . VAL A 1 213 ? -24.243 -14.074 13.121 1.00 36.03 213 VAL A O 1
ATOM 1691 N N . SER A 1 214 ? -22.612 -15.173 14.217 1.00 33.78 214 SER A N 1
ATOM 1692 C CA . SER A 1 214 ? -23.468 -15.930 15.131 1.00 33.78 214 SER A CA 1
ATOM 1693 C C . SER A 1 214 ? -24.246 -14.965 16.031 1.00 33.78 214 SER A C 1
ATOM 1695 O O . SER A 1 214 ? -23.751 -14.492 17.054 1.00 33.78 214 SER A O 1
ATOM 1697 N N . THR A 1 215 ? -25.492 -14.683 15.660 1.00 38.25 215 THR A N 1
ATOM 1698 C CA . THR A 1 215 ? -26.482 -14.043 16.527 1.00 38.25 215 THR A CA 1
ATOM 1699 C C . THR A 1 215 ? -27.389 -15.113 17.121 1.00 38.25 215 THR A C 1
ATOM 1701 O O . THR A 1 215 ? -28.545 -15.263 16.744 1.00 38.25 215 THR A O 1
ATOM 1704 N N . THR A 1 216 ? -26.891 -15.857 18.107 1.00 37.34 216 THR A N 1
ATOM 1705 C CA . THR A 1 216 ? -27.788 -16.530 19.052 1.00 37.34 216 THR A CA 1
ATOM 1706 C C . THR A 1 216 ? -28.194 -15.522 20.117 1.00 37.34 216 THR A C 1
ATOM 1708 O O . THR A 1 216 ? -27.527 -15.352 21.138 1.00 37.34 216 THR A O 1
ATOM 1711 N N . ALA A 1 217 ? -29.284 -14.810 19.832 1.00 37.50 217 ALA A N 1
ATOM 1712 C CA . ALA A 1 217 ? -30.048 -14.087 20.831 1.00 37.50 217 ALA A CA 1
ATOM 1713 C C . ALA A 1 217 ? -30.738 -15.090 21.766 1.00 37.50 217 ALA A C 1
ATOM 1715 O O . ALA A 1 217 ? -31.325 -16.077 21.326 1.00 37.50 217 ALA A O 1
ATOM 1716 N N . ALA A 1 218 ? -30.644 -14.804 23.060 1.00 41.03 218 ALA A N 1
ATOM 1717 C CA . ALA A 1 218 ? -31.289 -15.527 24.138 1.00 41.03 218 ALA A CA 1
ATOM 1718 C C . ALA A 1 218 ? -32.816 -15.604 23.973 1.00 41.03 218 ALA A C 1
ATOM 1720 O O . ALA A 1 218 ? -33.455 -14.596 23.660 1.00 41.03 218 ALA A O 1
ATOM 1721 N N . LYS A 1 219 ? -33.376 -16.773 24.292 1.00 38.44 219 LYS A N 1
ATOM 1722 C CA . LYS A 1 219 ? -34.605 -16.956 25.074 1.00 38.44 219 LYS A CA 1
ATOM 1723 C C . LYS A 1 219 ? -34.568 -18.316 25.755 1.00 38.44 219 LYS A C 1
ATOM 1725 O O . LYS A 1 219 ? -34.149 -19.281 25.083 1.00 38.44 219 LYS A O 1
#

Radius of gyration: 21.17 Å; Cα contacts (8 Å, |Δi|>4): 305; chains: 1; bounding box: 75×31×46 Å

Nearest PDB structures (foldseek):
  6igq-assembly1_D  TM=2.373E-01  e=1.312E+00  Deinococcus radiodurans R1 = ATCC 13939 = DSM 20539
  8wt1-assembly1_H  TM=2.078E-01  e=1.491E+00  Geobacillus stearothermophilus ATCC 12980
  5yzm-assembly1_D  TM=2.353E-01  e=2.828E+00  Deinococcus radiodurans R1 = ATCC 13939 = DSM 20539
  5yzo-assembly1_A  TM=2.403E-01  e=4.721E+00  Deinococcus radiodurans R1 = ATCC 13939 = DSM 20539

Sequence (219 aa):
MTWEWWQENVRGSTCKLDVTCNDCSQRAIQTSIGSMKFGSGFGCICRKKTEAKLLRWLQERFGQDTVTTQVLGCVNPETGRNLPFDFGLYGESVLIELDGDIGHFGQGWGGNSDDDGGVPVRDLLKERWAILAGRTVIRLLQADVYRNTSEWQVFLSNAVEAARADPRSQVVTQDSPKYKSGKYFDLRLTKKKRRVCSLDVWADGFHCPELEVSTTAAK

Mean predicted aligned error: 12.75 Å

Secondary structure (DSSP, 8-state):
--HHHHHHH--STT--EEEE-TTT--EEEE--HHHHHHTTSSS---TTHHHHHHHHHHHHHH-GGGEEEEEEEEEPTTT--EEEEEEEETTTTEEEEEE-SSSTTS-STTTS-TTTS-HHHHHHHHHHHHHHTT-EEEEEEHHHHHHT-SHHHHHHHHHHHHHHH--S--EEE-S-GGGGSHHHHHHHHHHHHHTTS---S--S---------------

pLDDT: mean 75.52, std 20.61, range [29.12, 98.06]